Protein AF-A0A8W8IB90-F1 (afdb_monomer)

Secondary structure (DSSP, 8-state):
-HHHHHHHHHHHHHHHT-HHHHHHHHHHHHHSTTHHHHHHHHHHHHHHHHHHHHTTT--SS-TT--HHHHHHHHH-SS--HHHHHHHHHHHHHTT--HHHHT-HHHHHHHHH--GGGSHHHHHHH--GGGS-HHHHHHHHHHHTTS-HHHHHHH-HHHHHHHHHHHHHHSPPP-PPP---------

Sequence (186 aa):
LEFLEVQQALIEAIQRRNEKILIPAISMANGSGYKKRLTLLIKKAEETLEDLRCLGGFQHPIPDLNKPIIAELMNYVSPPLIVRDIMTATFLLLGETEEELKSWEFIRLLMRTTGRNSLLQRFQRFILTEVPTEVQTKAENMFKKFTEDEVRKTSAGAASFFVWIQKVMTKPDPSPVPTDGQKRKK

Foldseek 3Di:
DVVVVLVVLLVVCLLQLDLVSLVVSLVSCCPDPCVVVCVVSSVSSVVSNVQCVLLVVPQQDLPDPDPVLLVQLLPDPPADLLLLLLLLLLVLQLPDDPVQSVDSVSSNVQCVDDDCSHPSNSRNNRDNVPRDPVSLVSSCVSNVVDDLVRSCVRGVSSSSSSVSNCSNSPGRDPDPDPPDDDDDDD

Solvent-accessible surface area (backbone atoms only — not comparable to full-atom values): 10896 Å² total; per-residue (Å²): 112,67,70,60,51,48,50,48,46,38,53,50,18,50,68,63,66,36,66,88,45,34,55,58,29,46,51,52,37,67,71,37,99,53,30,83,82,40,45,70,60,47,50,54,39,49,52,53,47,49,53,42,55,62,50,70,68,60,68,49,53,58,90,70,81,37,72,66,38,54,51,57,63,62,65,47,90,74,64,57,68,71,49,48,33,40,52,41,27,51,42,43,68,75,68,51,54,72,78,59,56,71,36,66,70,49,53,48,50,50,70,66,36,65,70,86,68,9,54,67,49,47,43,56,64,61,55,71,90,80,46,55,68,67,57,53,53,54,30,46,68,51,42,72,85,58,51,69,65,61,38,38,76,75,31,63,43,48,25,47,52,45,55,46,53,50,60,69,68,51,72,62,74,81,71,80,75,82,86,74,86,87,75,89,79,131

Structure (mmCIF, N/CA/C/O backbone):
data_AF-A0A8W8IB90-F1
#
_entry.id   AF-A0A8W8IB90-F1
#
loop_
_atom_site.group_PDB
_atom_site.id
_atom_site.type_symbol
_atom_site.label_atom_id
_atom_site.label_alt_id
_atom_site.label_comp_id
_atom_site.label_asym_id
_atom_site.label_entity_id
_atom_site.label_seq_id
_atom_site.pdbx_PDB_ins_code
_atom_site.Cartn_x
_atom_site.Cartn_y
_atom_site.Cartn_z
_atom_site.occupancy
_atom_site.B_iso_or_equiv
_atom_site.auth_seq_id
_atom_site.auth_comp_id
_atom_site.auth_asym_id
_atom_site.auth_atom_id
_atom_site.pdbx_PDB_model_num
ATOM 1 N N . LEU A 1 1 ? -14.362 -1.089 35.188 1.00 66.50 1 LEU A N 1
ATOM 2 C CA . LEU A 1 1 ? -13.595 -1.845 34.175 1.00 66.50 1 LEU A CA 1
ATOM 3 C C . LEU A 1 1 ? -14.253 -1.766 32.800 1.00 66.50 1 LEU A C 1
ATOM 5 O O . LEU A 1 1 ? -13.550 -1.433 31.858 1.00 66.50 1 LEU A O 1
ATOM 9 N N . GLU A 1 2 ? -15.576 -1.931 32.704 1.00 81.75 2 GLU A N 1
ATOM 10 C CA . GLU A 1 2 ? -16.324 -1.980 31.429 1.00 81.75 2 GLU A CA 1
ATOM 11 C C . GLU A 1 2 ? -16.028 -0.848 30.427 1.00 81.75 2 GLU A C 1
ATOM 13 O O . GLU A 1 2 ? -15.890 -1.102 29.236 1.00 81.75 2 GLU A O 1
ATOM 18 N N . PHE A 1 3 ? -15.863 0.406 30.873 1.00 86.06 3 PHE A N 1
ATOM 19 C CA . PHE A 1 3 ? -15.506 1.510 29.965 1.00 86.06 3 PHE A CA 1
ATOM 20 C C . PHE A 1 3 ? -14.203 1.253 29.187 1.00 86.06 3 PHE A C 1
ATOM 22 O O . PHE A 1 3 ? -14.145 1.496 27.982 1.00 86.06 3 PHE A O 1
ATOM 29 N N . LEU A 1 4 ? -13.162 0.774 29.878 1.00 86.88 4 LEU A N 1
ATOM 30 C CA . LEU A 1 4 ? -11.851 0.530 29.273 1.00 86.88 4 LEU A CA 1
ATOM 31 C C . LEU A 1 4 ? -11.896 -0.667 28.323 1.00 86.88 4 LEU A C 1
ATOM 33 O O . LEU A 1 4 ? -11.223 -0.647 27.301 1.00 86.88 4 LEU A O 1
ATOM 37 N N . GLU A 1 5 ? -12.720 -1.670 28.622 1.00 87.81 5 GLU A N 1
ATOM 38 C CA . GLU A 1 5 ? -12.912 -2.839 27.760 1.00 87.81 5 GLU A CA 1
ATOM 39 C C . GLU A 1 5 ? -13.572 -2.446 26.436 1.00 87.81 5 GLU A C 1
ATOM 41 O O . GLU A 1 5 ? -13.057 -2.774 25.369 1.00 87.81 5 GLU A O 1
ATOM 46 N N . VAL A 1 6 ? -14.654 -1.660 26.491 1.00 87.38 6 VAL A N 1
ATOM 47 C CA . VAL A 1 6 ? -15.345 -1.162 25.290 1.00 87.38 6 VAL A CA 1
ATOM 48 C C . VAL A 1 6 ? -14.433 -0.243 24.472 1.00 87.38 6 VAL A C 1
ATOM 50 O O . VAL A 1 6 ? -14.394 -0.330 23.244 1.00 87.38 6 VAL A O 1
ATOM 53 N N . GLN A 1 7 ? -13.659 0.618 25.138 1.00 89.88 7 GLN A N 1
ATOM 54 C CA . GLN A 1 7 ? -12.692 1.490 24.474 1.00 89.88 7 GLN A CA 1
ATOM 55 C C . GLN A 1 7 ? -11.576 0.687 23.787 1.00 89.88 7 GLN A C 1
ATOM 57 O O . GLN A 1 7 ? -11.252 0.958 22.630 1.00 89.88 7 GLN A O 1
ATOM 62 N N . GLN A 1 8 ? -11.003 -0.301 24.475 1.00 89.56 8 GLN A N 1
ATOM 63 C CA . GLN A 1 8 ? -9.930 -1.1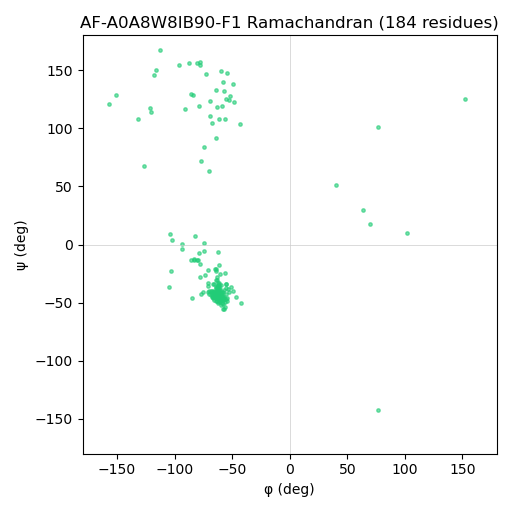36 23.941 1.00 89.56 8 GLN A CA 1
ATOM 64 C C . GLN A 1 8 ? -10.421 -1.994 22.771 1.00 89.56 8 GLN A C 1
ATOM 66 O O . GLN A 1 8 ? -9.734 -2.083 21.755 1.00 89.56 8 GLN A O 1
ATOM 71 N N . ALA A 1 9 ? -11.630 -2.555 22.866 1.00 88.19 9 ALA A N 1
ATOM 72 C CA . ALA A 1 9 ? -12.249 -3.313 21.783 1.00 88.19 9 ALA A CA 1
ATOM 73 C C . ALA A 1 9 ? -12.435 -2.460 20.518 1.00 88.19 9 ALA A C 1
ATOM 75 O O . ALA A 1 9 ? -12.132 -2.922 19.421 1.00 88.19 9 ALA A O 1
ATOM 76 N N . LEU A 1 10 ? -12.864 -1.200 20.663 1.00 88.75 10 LEU A N 1
ATOM 77 C CA . LEU A 1 10 ? -12.951 -0.235 19.561 1.00 88.75 10 LEU A CA 1
ATOM 78 C C . LEU A 1 10 ? -11.583 0.055 18.936 1.00 88.75 10 LEU A C 1
ATOM 80 O O . LEU A 1 10 ? -11.447 0.016 17.715 1.00 88.75 10 LEU A O 1
ATOM 84 N N . ILE A 1 11 ? -10.566 0.324 19.760 1.00 88.00 11 ILE A N 1
ATOM 85 C CA . ILE A 1 11 ? -9.204 0.605 19.283 1.00 88.00 11 ILE A CA 1
ATOM 86 C C . ILE A 1 11 ? -8.651 -0.599 18.518 1.00 88.00 11 ILE A C 1
ATOM 88 O O . ILE A 1 11 ? -8.138 -0.434 17.411 1.00 88.00 11 ILE A O 1
ATOM 92 N N . GLU A 1 12 ? -8.784 -1.807 19.064 1.00 85.19 12 GLU A N 1
ATOM 93 C CA . GLU A 1 12 ? -8.347 -3.023 18.381 1.00 85.19 12 GLU A CA 1
ATOM 94 C C . GLU A 1 12 ? -9.127 -3.274 17.093 1.00 85.19 12 GLU A C 1
ATOM 96 O O . GLU A 1 12 ? -8.529 -3.649 16.087 1.00 85.19 12 GLU A O 1
ATOM 101 N N . ALA A 1 13 ? -10.442 -3.051 17.091 1.00 85.00 13 ALA A N 1
ATOM 102 C CA . ALA A 1 13 ? -11.266 -3.229 15.903 1.00 85.00 13 ALA A CA 1
ATOM 103 C C . ALA A 1 13 ? -10.849 -2.276 14.771 1.00 85.00 13 ALA A C 1
ATOM 105 O O . ALA A 1 13 ? -10.680 -2.720 13.633 1.00 85.00 13 ALA A O 1
ATOM 106 N N . ILE A 1 14 ? -10.600 -1.000 15.096 1.00 83.75 14 ILE A N 1
ATOM 107 C CA . ILE A 1 14 ? -10.066 0.002 14.161 1.00 83.75 14 ILE A CA 1
ATOM 108 C C . ILE A 1 14 ? -8.689 -0.432 13.651 1.00 83.75 14 ILE A C 1
ATOM 110 O O . ILE A 1 14 ? -8.459 -0.449 12.447 1.00 83.75 14 ILE A O 1
ATOM 114 N N . GLN A 1 15 ? -7.776 -0.832 14.541 1.00 79.12 15 GLN A N 1
ATOM 115 C CA . GLN A 1 15 ? -6.418 -1.238 14.159 1.00 79.12 15 GLN A CA 1
ATOM 116 C C . GLN A 1 15 ? -6.392 -2.487 13.276 1.00 79.12 15 GLN A C 1
ATOM 118 O O . GLN A 1 15 ? -5.561 -2.587 12.375 1.00 79.12 15 GLN A O 1
ATOM 123 N N . ARG A 1 16 ? -7.286 -3.448 13.533 1.00 76.06 16 ARG A N 1
ATOM 124 C CA . ARG A 1 16 ? -7.381 -4.690 12.759 1.00 76.06 16 ARG A CA 1
ATOM 125 C C . ARG A 1 16 ? -8.082 -4.501 11.414 1.00 76.06 16 ARG A C 1
ATOM 127 O O . ARG A 1 16 ? -7.971 -5.404 10.590 1.00 76.06 16 ARG A O 1
ATOM 134 N N . ARG A 1 17 ? -8.815 -3.393 11.214 1.00 74.06 17 ARG A N 1
ATOM 135 C CA . ARG A 1 17 ? -9.626 -3.094 10.015 1.00 74.06 17 ARG A CA 1
ATOM 136 C C . ARG A 1 17 ? -10.375 -4.328 9.497 1.00 74.06 17 ARG A C 1
ATOM 138 O O . ARG A 1 17 ? -10.287 -4.699 8.332 1.00 74.06 17 ARG A O 1
ATOM 145 N N . ASN A 1 18 ? -11.093 -4.996 10.398 1.00 76.31 18 ASN A N 1
ATOM 146 C CA . ASN A 1 18 ? -11.849 -6.206 10.091 1.00 76.31 18 ASN A CA 1
ATOM 147 C C . ASN A 1 18 ? -13.324 -5.987 10.412 1.00 76.31 18 ASN A C 1
ATOM 149 O O . ASN A 1 18 ? -13.680 -5.813 11.577 1.00 76.31 18 ASN A O 1
ATOM 153 N N . GLU A 1 19 ? -14.177 -6.057 9.391 1.00 79.56 19 GLU A N 1
ATOM 154 C CA . GLU A 1 19 ? -15.622 -5.846 9.512 1.00 79.56 19 GLU A CA 1
ATOM 155 C C . GLU A 1 19 ? -16.271 -6.741 10.583 1.00 79.56 19 GLU A C 1
ATOM 157 O O . GLU A 1 19 ? -17.091 -6.265 11.370 1.00 79.56 19 GLU A O 1
ATOM 162 N N . LYS A 1 20 ? -15.833 -8.004 10.709 1.00 80.88 20 LYS A N 1
ATOM 163 C CA . LYS A 1 20 ? -16.363 -8.955 11.705 1.00 80.88 20 LYS A CA 1
ATOM 164 C C . LYS A 1 20 ? -16.092 -8.533 13.150 1.00 80.88 20 LYS A C 1
ATOM 166 O O . LYS A 1 20 ? -16.761 -9.024 14.050 1.00 80.88 20 LYS A O 1
ATOM 171 N N . ILE A 1 21 ? -15.103 -7.668 13.372 1.00 83.50 21 ILE A N 1
ATOM 172 C CA . ILE A 1 21 ? -14.717 -7.158 14.695 1.00 83.50 21 ILE A CA 1
ATOM 173 C C . ILE A 1 21 ? -15.213 -5.713 14.874 1.00 83.50 21 ILE A C 1
ATOM 175 O O . ILE A 1 21 ? -15.675 -5.354 15.955 1.00 83.50 21 ILE A O 1
ATOM 179 N N . LEU A 1 22 ? -15.190 -4.909 13.805 1.00 86.31 22 LEU A N 1
ATOM 180 C CA . LEU A 1 22 ? -15.686 -3.529 13.771 1.00 86.31 22 LEU A CA 1
ATOM 181 C C . LEU A 1 22 ? -17.180 -3.437 14.068 1.00 86.31 22 LEU A C 1
ATOM 183 O O . LEU A 1 22 ? -17.562 -2.665 14.944 1.00 86.31 22 LEU A O 1
ATOM 187 N N . ILE A 1 23 ? -18.018 -4.243 13.408 1.00 87.44 23 ILE A N 1
ATOM 188 C CA . ILE A 1 23 ? -19.474 -4.183 13.607 1.00 87.44 23 ILE A CA 1
ATOM 189 C C . ILE A 1 23 ? -19.852 -4.465 15.075 1.00 87.44 23 ILE A C 1
ATOM 191 O O . ILE A 1 23 ? -20.544 -3.632 15.672 1.00 87.44 23 ILE A O 1
ATOM 195 N N . PRO A 1 24 ? -19.388 -5.566 15.709 1.00 90.19 24 PRO A N 1
ATOM 196 C CA . PRO A 1 24 ? -19.698 -5.814 17.115 1.00 90.19 24 PRO A CA 1
ATOM 197 C C . PRO A 1 24 ? -19.150 -4.736 18.054 1.00 90.19 24 PRO A C 1
ATOM 199 O O . PRO A 1 24 ? -19.856 -4.334 18.977 1.00 90.19 24 PRO A O 1
ATOM 202 N N . ALA A 1 25 ? -17.931 -4.233 17.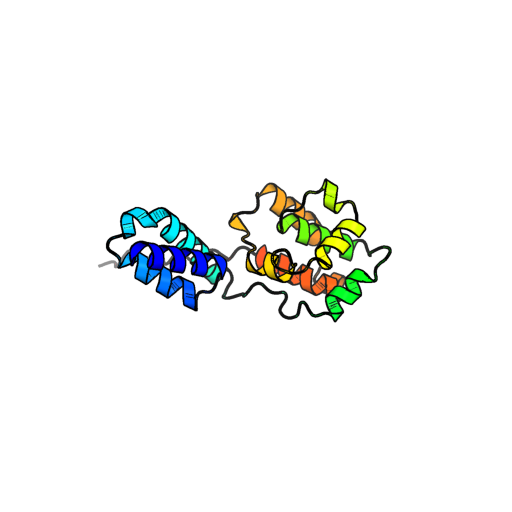821 1.00 91.56 25 ALA A N 1
ATOM 203 C CA . ALA A 1 25 ? -17.319 -3.211 18.673 1.00 91.56 25 ALA A CA 1
ATOM 204 C C . ALA A 1 25 ? -18.075 -1.872 18.616 1.00 91.56 25 ALA A C 1
ATOM 206 O O . ALA A 1 25 ? -18.334 -1.263 19.656 1.00 91.56 25 ALA A O 1
ATOM 207 N N . ILE A 1 26 ? -18.498 -1.443 17.421 1.00 92.06 26 ILE A N 1
ATOM 208 C CA . ILE A 1 26 ? -19.332 -0.246 17.230 1.00 92.06 26 ILE A CA 1
ATOM 209 C C . ILE A 1 26 ? -20.692 -0.433 17.910 1.00 92.06 26 ILE A C 1
ATOM 211 O O . ILE A 1 26 ? -21.145 0.458 18.630 1.00 92.06 26 ILE A O 1
ATOM 215 N N . SER A 1 27 ? -21.333 -1.595 17.734 1.00 91.62 27 SER A N 1
ATOM 216 C CA . SER A 1 27 ? -22.622 -1.902 18.370 1.00 91.62 27 SER A CA 1
ATOM 217 C C . SER A 1 27 ? -22.524 -1.882 19.897 1.00 91.62 27 SER A C 1
ATOM 219 O O . SER A 1 27 ? -23.376 -1.298 20.565 1.00 91.62 27 SER A O 1
ATOM 221 N N . MET A 1 28 ? -21.468 -2.478 20.456 1.00 89.94 28 MET A N 1
ATOM 222 C CA . MET A 1 28 ? -21.213 -2.501 21.896 1.00 89.94 28 MET A CA 1
ATOM 223 C C . MET A 1 28 ? -21.001 -1.087 22.448 1.00 89.94 28 MET A C 1
ATOM 225 O O . MET A 1 28 ? -21.593 -0.716 23.460 1.00 89.94 28 MET A O 1
ATOM 229 N N . ALA A 1 29 ? -20.218 -0.261 21.753 1.00 90.50 29 ALA A N 1
ATOM 230 C CA . ALA A 1 29 ? -19.973 1.115 22.163 1.00 90.50 29 ALA A CA 1
ATOM 231 C C . ALA A 1 29 ? -21.225 1.997 22.081 1.00 90.50 29 ALA A C 1
ATOM 233 O O . ALA A 1 29 ? -21.488 2.769 23.008 1.00 90.50 29 ALA A O 1
ATOM 234 N N . ASN A 1 30 ? -22.025 1.842 21.022 1.00 90.00 30 ASN A N 1
ATOM 235 C CA . ASN A 1 30 ? -23.295 2.546 20.852 1.00 90.00 30 ASN A CA 1
ATOM 236 C C . ASN A 1 30 ? -24.356 2.125 21.881 1.00 90.00 30 ASN A C 1
ATOM 238 O O . ASN A 1 30 ? -25.150 2.970 22.294 1.00 90.00 30 ASN A O 1
ATOM 242 N N . GLY A 1 31 ? -24.364 0.855 22.301 1.00 87.62 31 GLY A N 1
ATOM 243 C CA . GLY A 1 31 ? -25.258 0.335 23.341 1.00 87.62 31 GLY A CA 1
ATOM 244 C C . GLY A 1 31 ? -24.804 0.627 24.775 1.00 87.62 31 GLY A C 1
ATOM 245 O O . GLY A 1 31 ? -25.585 0.467 25.710 1.00 87.62 31 GLY A O 1
ATOM 246 N N . SER A 1 32 ? -23.559 1.066 24.970 1.00 88.25 32 SER A N 1
ATOM 247 C CA . SER A 1 32 ? -23.014 1.356 26.299 1.00 88.25 32 SER A CA 1
ATOM 248 C C . SER A 1 32 ? -23.494 2.701 26.860 1.00 88.25 32 SER A C 1
ATOM 250 O O . SER A 1 32 ? -23.711 3.672 26.128 1.00 88.25 32 SER A O 1
ATOM 252 N N . GLY A 1 33 ? -23.517 2.824 28.192 1.00 88.88 33 GLY A N 1
ATOM 253 C CA . GLY A 1 33 ? -23.718 4.110 28.879 1.00 88.88 33 GLY A CA 1
ATOM 254 C C . GLY A 1 33 ? -22.623 5.155 28.598 1.00 88.88 33 GLY A C 1
ATOM 255 O O . GLY A 1 33 ? -22.750 6.315 28.989 1.00 88.88 33 GLY A O 1
ATOM 256 N N . TYR A 1 34 ? -21.553 4.772 27.893 1.00 88.00 34 TYR A N 1
ATOM 257 C CA . TYR A 1 34 ? -20.388 5.605 27.603 1.00 88.00 34 TYR A CA 1
ATOM 258 C C . TYR A 1 34 ? -20.362 6.169 26.181 1.00 88.00 34 TYR A C 1
ATOM 260 O O . TYR A 1 34 ? -19.411 6.873 25.835 1.00 88.00 34 TYR A O 1
ATOM 268 N N . LYS A 1 35 ? -21.405 5.924 25.373 1.00 87.50 35 LYS A N 1
ATOM 269 C CA . LYS A 1 35 ? -21.521 6.390 23.981 1.00 87.50 35 LYS A CA 1
ATOM 270 C C . LYS A 1 35 ? -21.054 7.834 23.786 1.00 87.50 35 LYS A C 1
ATOM 272 O O . LYS A 1 35 ? -20.204 8.095 22.943 1.00 87.50 35 LYS A O 1
ATOM 277 N N . LYS A 1 36 ? -21.540 8.764 24.620 1.00 88.00 36 LYS A N 1
ATOM 278 C CA . LYS A 1 36 ? -21.189 10.196 24.533 1.00 88.00 36 LYS A CA 1
ATOM 279 C C . LYS A 1 36 ? -19.680 10.443 24.627 1.00 88.00 36 LYS A C 1
ATOM 281 O O . LYS A 1 36 ? -19.151 11.280 23.902 1.00 88.00 36 LYS A O 1
ATOM 286 N N . ARG A 1 37 ? -18.985 9.697 25.489 1.00 89.12 37 ARG A N 1
ATOM 287 C CA . ARG A 1 37 ? -17.535 9.811 25.698 1.00 89.12 37 ARG A CA 1
ATOM 288 C C . ARG A 1 37 ? -16.731 9.131 24.587 1.00 89.12 37 ARG A C 1
ATOM 290 O O . ARG A 1 37 ? -15.616 9.555 24.310 1.00 89.12 37 ARG A O 1
ATOM 297 N N . LEU A 1 38 ? -17.297 8.109 23.946 1.00 89.94 38 LEU A N 1
ATOM 298 C CA . LEU A 1 38 ? -16.667 7.355 22.859 1.00 89.94 38 LEU A CA 1
ATOM 299 C C . LEU A 1 38 ? -17.015 7.882 21.460 1.00 89.94 38 LEU A C 1
ATOM 301 O O . LEU A 1 38 ? -16.511 7.336 20.487 1.00 89.94 38 LEU A O 1
ATOM 305 N N . THR A 1 39 ? -17.816 8.945 21.339 1.00 91.69 39 THR A N 1
ATOM 306 C CA . THR A 1 39 ? -18.325 9.475 20.059 1.00 91.69 39 THR A CA 1
ATOM 307 C C . THR A 1 39 ? -17.251 9.617 18.976 1.00 91.69 39 THR A C 1
ATOM 309 O O . THR A 1 39 ? -17.465 9.184 17.851 1.00 91.69 39 THR A O 1
ATOM 312 N N . LEU A 1 40 ? -16.075 10.167 19.305 1.00 89.44 40 LEU A N 1
ATOM 313 C CA . LEU A 1 40 ? -14.973 10.325 18.342 1.00 89.44 40 LEU A CA 1
ATOM 314 C C . LEU A 1 40 ? -14.404 8.980 17.863 1.00 89.44 40 LEU A C 1
ATOM 316 O O . LEU A 1 40 ? -14.101 8.817 16.686 1.00 89.44 40 LEU A O 1
ATOM 320 N N . LEU A 1 41 ? -14.275 8.014 18.772 1.00 88.12 41 LEU A N 1
ATOM 321 C CA . LEU A 1 41 ? -13.792 6.664 18.477 1.00 88.12 41 LEU A CA 1
ATOM 322 C C . LEU A 1 41 ? -14.816 5.861 17.672 1.00 88.12 41 LEU A C 1
ATOM 324 O O . LEU A 1 41 ? -14.435 5.168 16.735 1.00 88.12 41 LEU A O 1
ATOM 328 N N . ILE A 1 42 ? -16.101 5.989 18.012 1.00 91.06 42 ILE A N 1
ATOM 329 C CA . ILE A 1 42 ? -17.212 5.392 17.264 1.00 91.06 42 ILE A CA 1
ATOM 330 C C . ILE A 1 42 ? -17.216 5.941 15.840 1.00 91.06 42 ILE A C 1
ATOM 332 O O . ILE A 1 42 ? -17.203 5.155 14.901 1.00 91.06 42 ILE A O 1
ATOM 336 N N . LYS A 1 43 ? -17.122 7.266 15.682 1.00 90.00 43 LYS A N 1
ATOM 337 C CA . LYS A 1 43 ? -17.058 7.903 14.365 1.00 90.00 43 LYS A CA 1
ATOM 338 C C . LYS A 1 43 ? -15.878 7.380 13.541 1.00 90.00 43 LYS A C 1
ATOM 340 O O . LYS A 1 43 ? -16.068 6.976 12.402 1.00 90.00 43 LYS A O 1
ATOM 345 N N . LYS A 1 44 ? -14.680 7.304 14.134 1.00 87.00 44 LYS A N 1
ATOM 346 C CA . LYS A 1 44 ? -13.497 6.754 13.452 1.00 87.00 44 LYS A CA 1
ATOM 347 C C . LYS A 1 44 ? -13.688 5.286 13.047 1.00 87.00 44 LYS A C 1
ATOM 349 O O . LYS A 1 44 ? -13.243 4.876 11.977 1.00 87.00 44 LYS A O 1
ATOM 354 N N . ALA A 1 45 ? -14.336 4.483 13.890 1.00 88.00 45 ALA A N 1
ATOM 355 C CA . ALA A 1 45 ? -14.655 3.093 13.576 1.00 88.00 45 ALA A CA 1
ATOM 356 C C . ALA A 1 45 ? -15.692 2.970 12.448 1.00 88.00 45 ALA A C 1
ATOM 358 O O . ALA A 1 45 ? -15.531 2.122 11.575 1.00 88.00 45 ALA A O 1
ATOM 359 N N . GLU A 1 46 ? -16.717 3.821 12.432 1.00 87.38 46 GLU A N 1
ATOM 360 C CA . GLU A 1 46 ? -17.724 3.884 11.365 1.00 87.38 46 GLU A CA 1
ATOM 361 C C . GLU A 1 46 ? -17.105 4.317 10.029 1.00 87.38 46 GLU A C 1
ATOM 363 O O . GLU A 1 46 ? -17.338 3.656 9.023 1.00 87.38 46 GLU A O 1
ATOM 368 N N . GLU A 1 47 ? -16.243 5.340 10.026 1.00 84.44 47 GLU A N 1
ATOM 369 C CA . GLU A 1 47 ? -15.458 5.753 8.850 1.00 84.44 47 GLU A CA 1
ATOM 370 C C . GLU A 1 47 ? -14.583 4.594 8.340 1.00 84.44 47 GLU A C 1
ATOM 372 O O . GLU A 1 47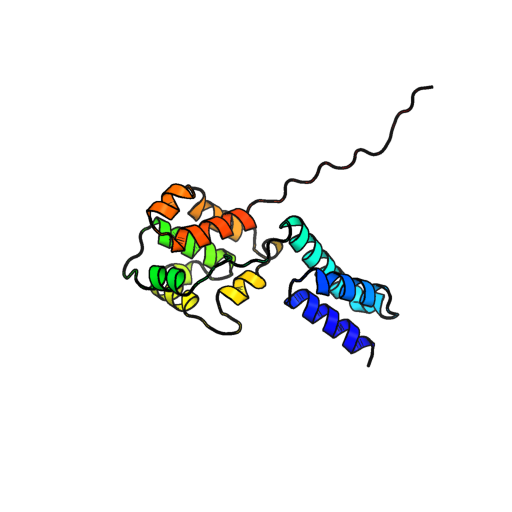 ? -14.594 4.271 7.157 1.00 84.44 47 GLU A O 1
ATOM 377 N N . THR A 1 48 ? -13.905 3.881 9.249 1.00 80.56 48 THR A N 1
ATOM 378 C CA . THR A 1 48 ? -13.091 2.703 8.898 1.00 80.56 48 THR A CA 1
ATOM 379 C C . THR A 1 48 ? -13.933 1.576 8.290 1.00 80.56 48 THR A C 1
ATOM 381 O O . THR A 1 48 ? -13.471 0.870 7.394 1.00 80.56 48 THR A O 1
ATOM 384 N N . LEU A 1 49 ? -15.150 1.363 8.798 1.00 82.12 49 LEU A N 1
ATOM 385 C CA . LEU A 1 49 ? -16.071 0.343 8.303 1.00 82.12 49 LEU A CA 1
ATOM 386 C C . LEU A 1 49 ? -16.616 0.704 6.918 1.00 82.12 49 LEU A C 1
ATOM 388 O O . LEU A 1 49 ? -16.691 -0.171 6.057 1.00 82.12 49 LEU A O 1
ATOM 392 N N . GLU A 1 50 ? -16.973 1.968 6.703 1.00 78.44 50 GLU A N 1
ATOM 393 C CA . GLU A 1 50 ? -17.425 2.452 5.400 1.00 78.44 50 GLU A CA 1
ATOM 394 C C . GLU A 1 50 ? -16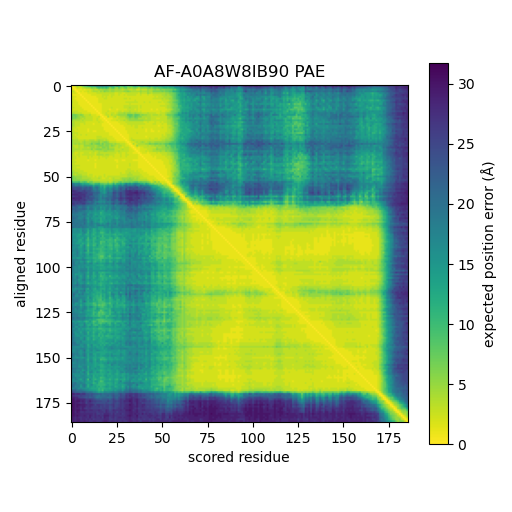.305 2.352 4.368 1.00 78.44 50 GLU A C 1
ATOM 396 O O . GLU A 1 50 ? -16.522 1.790 3.300 1.00 78.44 50 GLU A O 1
ATOM 401 N N . ASP A 1 51 ? -15.078 2.741 4.725 1.00 73.19 51 ASP A N 1
ATOM 402 C CA . ASP A 1 51 ? -13.907 2.551 3.869 1.00 73.19 51 ASP A CA 1
ATOM 403 C C . ASP A 1 51 ? -13.749 1.075 3.459 1.00 73.19 51 ASP A C 1
ATOM 405 O O . ASP A 1 51 ? -13.575 0.769 2.280 1.00 73.19 51 ASP A O 1
ATOM 409 N N . LEU A 1 52 ? -13.867 0.129 4.401 1.00 69.19 52 LEU A N 1
ATOM 410 C CA . LEU A 1 52 ? -13.781 -1.311 4.108 1.00 69.19 52 LEU A CA 1
ATOM 411 C C . LEU A 1 52 ? -14.886 -1.808 3.161 1.00 69.19 52 LEU A C 1
ATOM 413 O O . LEU A 1 52 ? -14.641 -2.700 2.342 1.00 69.19 52 LEU A O 1
ATOM 417 N N . ARG A 1 53 ? -16.094 -1.248 3.274 1.00 72.56 53 ARG A N 1
ATOM 418 C CA . ARG A 1 53 ? -17.254 -1.597 2.439 1.00 72.56 53 ARG A CA 1
ATOM 419 C C . ARG A 1 53 ? -17.169 -0.985 1.051 1.00 72.56 53 ARG A C 1
ATOM 421 O O . ARG A 1 53 ? -17.404 -1.689 0.073 1.00 72.56 53 ARG A O 1
ATOM 428 N N . CYS A 1 54 ? -16.762 0.278 0.963 1.00 62.31 54 CYS A N 1
ATOM 429 C CA . CYS A 1 54 ? -16.425 0.970 -0.277 1.00 62.31 54 CYS A CA 1
ATOM 430 C C . CYS A 1 54 ? -15.346 0.224 -1.069 1.00 62.31 54 CYS A C 1
ATOM 432 O O . CYS A 1 54 ? -15.391 0.174 -2.294 1.00 62.31 54 CYS A O 1
ATOM 434 N N . LEU A 1 55 ? -14.415 -0.421 -0.366 1.00 55.94 55 LEU A N 1
ATOM 435 C CA . LEU A 1 55 ? -13.386 -1.274 -0.954 1.00 55.94 55 LEU A CA 1
ATOM 436 C C . LEU A 1 55 ? -13.876 -2.703 -1.269 1.00 55.94 55 LEU A C 1
ATOM 438 O O . LEU A 1 55 ? -13.069 -3.553 -1.628 1.00 55.94 55 LEU A O 1
ATOM 442 N N . GLY A 1 56 ? -15.171 -3.014 -1.142 1.00 52.97 56 GLY A N 1
ATOM 443 C CA . GLY A 1 56 ? -15.747 -4.308 -1.531 1.00 52.97 56 GLY A CA 1
ATOM 444 C C . GLY A 1 56 ? -15.223 -5.507 -0.735 1.00 52.97 56 GLY A C 1
ATOM 445 O O . GLY A 1 56 ? -15.123 -6.608 -1.276 1.00 52.97 56 GLY A O 1
ATOM 446 N N . GLY A 1 57 ? -14.823 -5.314 0.527 1.00 49.47 57 GLY A N 1
ATOM 447 C CA . GLY A 1 57 ? -14.214 -6.385 1.320 1.00 49.47 57 GLY A CA 1
ATOM 448 C C . GLY A 1 57 ? -12.810 -6.772 0.844 1.00 49.47 57 GLY A C 1
ATOM 449 O O . GLY A 1 57 ? -12.318 -7.847 1.204 1.00 49.47 57 GLY A O 1
ATOM 450 N N . PHE A 1 58 ? -12.148 -5.911 0.060 1.00 46.00 58 PHE A N 1
ATOM 451 C CA . PHE A 1 58 ? -10.738 -6.055 -0.274 1.00 46.00 58 PHE A CA 1
ATOM 452 C C . PHE A 1 58 ? -9.930 -5.919 1.017 1.00 46.00 58 PHE A C 1
ATOM 454 O O . PHE A 1 58 ? -9.549 -4.829 1.442 1.00 46.00 58 PHE A O 1
ATOM 461 N N . GLN A 1 59 ? -9.672 -7.052 1.677 1.00 51.69 59 GLN A N 1
ATOM 462 C CA . GLN A 1 59 ? -8.566 -7.118 2.614 1.00 51.69 59 GLN A CA 1
ATOM 463 C C . GLN A 1 59 ? -7.354 -6.628 1.823 1.00 51.69 59 GLN A C 1
ATOM 465 O O . GLN A 1 59 ? -7.093 -7.118 0.728 1.00 51.69 59 GLN A O 1
ATOM 470 N N . HIS A 1 60 ? -6.670 -5.608 2.329 1.00 55.78 60 HIS A N 1
ATOM 471 C CA . HIS A 1 60 ? -5.467 -5.065 1.715 1.00 55.78 60 HIS A CA 1
ATOM 472 C C . HIS A 1 60 ? -4.261 -5.977 1.984 1.00 55.78 60 HIS A C 1
ATOM 474 O O . HIS A 1 60 ? -3.358 -5.615 2.743 1.00 55.78 60 HIS A O 1
ATOM 480 N N . PRO A 1 61 ? -4.182 -7.151 1.352 1.00 54.81 61 PRO A N 1
ATOM 481 C CA . PRO A 1 61 ? -2.887 -7.523 0.843 1.00 54.81 61 PRO A CA 1
ATOM 482 C C . PRO A 1 61 ? -2.955 -7.651 -0.669 1.00 54.81 61 PRO A C 1
ATOM 484 O O . PRO A 1 61 ? -3.940 -8.111 -1.239 1.00 54.81 61 PRO A O 1
ATOM 487 N N . ILE A 1 62 ? -1.849 -7.283 -1.314 1.00 61.09 62 ILE A N 1
ATOM 488 C CA . ILE A 1 62 ? -1.367 -8.049 -2.461 1.00 61.09 62 ILE A CA 1
ATOM 489 C C . ILE A 1 62 ? -1.521 -9.515 -2.027 1.00 61.09 62 ILE A C 1
ATOM 491 O O . ILE A 1 62 ? -0.782 -9.910 -1.120 1.00 61.09 62 ILE A O 1
ATOM 495 N N . PRO A 1 63 ? -2.536 -10.258 -2.520 1.00 51.06 63 PRO A N 1
ATOM 496 C CA . PRO A 1 63 ? -3.015 -11.476 -1.855 1.00 51.06 63 PRO A CA 1
ATOM 497 C C . PRO A 1 63 ? -1.897 -12.495 -1.645 1.00 51.06 63 PRO A C 1
ATOM 499 O O . PRO A 1 63 ? -1.903 -13.240 -0.672 1.00 51.06 63 PRO A O 1
ATOM 502 N N . ASP A 1 64 ? -0.872 -12.393 -2.484 1.00 54.56 64 ASP A N 1
ATOM 503 C CA . ASP A 1 64 ? 0.365 -13.128 -2.399 1.00 54.56 64 ASP A CA 1
ATOM 504 C C . ASP A 1 64 ? 1.553 -12.167 -2.415 1.00 54.56 64 ASP A C 1
ATOM 506 O O . ASP A 1 64 ? 2.332 -12.169 -3.362 1.00 54.56 64 ASP A O 1
ATOM 510 N N . LEU A 1 65 ? 1.754 -11.342 -1.379 1.00 65.31 65 LEU A N 1
ATOM 511 C CA . LEU A 1 65 ? 3.066 -10.718 -1.153 1.00 65.31 65 LEU A CA 1
ATOM 512 C C . LEU A 1 65 ? 4.049 -11.810 -0.702 1.00 65.31 65 LEU A C 1
ATOM 514 O O . LEU A 1 65 ? 4.494 -11.880 0.445 1.00 65.31 65 LEU A O 1
ATOM 518 N N . ASN A 1 66 ? 4.282 -12.758 -1.598 1.00 67.12 66 ASN A N 1
ATOM 519 C CA . ASN A 1 66 ? 5.017 -13.966 -1.343 1.00 67.12 66 ASN A CA 1
ATOM 520 C C . ASN A 1 66 ? 6.518 -13.658 -1.418 1.00 67.12 66 ASN A C 1
ATOM 522 O O . ASN A 1 66 ? 6.969 -12.690 -2.038 1.00 67.12 66 ASN A O 1
ATOM 526 N N . LYS A 1 67 ? 7.315 -14.489 -0.740 1.00 71.50 67 LYS A N 1
ATOM 527 C CA . LYS A 1 67 ? 8.779 -14.358 -0.745 1.00 71.50 67 LYS A CA 1
ATOM 528 C C . LYS A 1 67 ? 9.363 -14.251 -2.172 1.00 71.50 67 LYS A C 1
ATOM 530 O O . LYS A 1 67 ? 10.297 -13.470 -2.322 1.00 71.50 67 LYS A O 1
ATOM 535 N N . PRO A 1 68 ? 8.830 -14.947 -3.203 1.00 81.12 68 PRO A N 1
ATOM 536 C CA . PRO A 1 68 ? 9.268 -14.786 -4.592 1.00 81.12 68 PRO A CA 1
ATOM 537 C C . PRO A 1 68 ? 9.119 -13.374 -5.170 1.00 81.12 68 PRO A C 1
ATOM 539 O O . PRO A 1 68 ? 10.084 -12.871 -5.734 1.00 81.12 68 PRO A O 1
ATOM 542 N N . ILE A 1 69 ? 7.966 -12.714 -5.002 1.00 82.75 69 ILE A N 1
ATOM 543 C CA . ILE A 1 69 ? 7.727 -11.358 -5.532 1.00 82.75 69 ILE A CA 1
ATOM 544 C C . ILE A 1 69 ? 8.712 -10.356 -4.932 1.00 82.75 69 ILE A C 1
ATOM 546 O O . ILE A 1 69 ? 9.325 -9.564 -5.648 1.00 82.75 69 ILE A O 1
ATOM 550 N N . ILE A 1 70 ? 8.910 -10.421 -3.613 1.00 85.12 70 ILE A N 1
ATOM 551 C CA . ILE A 1 70 ? 9.887 -9.559 -2.948 1.00 85.12 70 ILE A CA 1
ATOM 552 C C . ILE A 1 70 ? 11.303 -9.924 -3.396 1.00 85.12 70 ILE A C 1
ATOM 554 O O . ILE A 1 70 ? 12.073 -9.030 -3.724 1.00 85.12 70 ILE A O 1
ATOM 558 N N . ALA A 1 71 ? 11.654 -11.208 -3.483 1.00 86.31 71 ALA A N 1
ATOM 559 C CA . ALA A 1 71 ? 12.977 -11.629 -3.943 1.00 86.31 71 ALA A CA 1
ATOM 560 C C . ALA A 1 71 ? 13.297 -11.138 -5.368 1.00 86.31 71 ALA A C 1
ATOM 562 O O . ALA A 1 71 ? 14.413 -10.677 -5.599 1.00 86.31 71 ALA A O 1
ATOM 563 N N . GLU A 1 72 ? 12.330 -11.177 -6.292 1.00 91.38 72 GLU A N 1
ATOM 564 C CA . GLU A 1 72 ? 12.469 -10.627 -7.647 1.00 91.38 72 GLU A CA 1
ATOM 565 C C . GLU A 1 72 ? 12.831 -9.138 -7.593 1.00 91.38 72 GLU A C 1
ATOM 567 O O . GLU A 1 72 ? 13.874 -8.729 -8.104 1.00 91.38 72 GLU A O 1
ATOM 572 N N . LEU A 1 73 ? 12.013 -8.338 -6.901 1.00 92.00 73 LEU A N 1
ATOM 573 C CA . LEU A 1 73 ? 12.219 -6.894 -6.789 1.00 92.00 73 LEU A CA 1
ATOM 574 C C . LEU A 1 73 ? 13.549 -6.550 -6.101 1.00 92.00 73 LEU A C 1
ATOM 576 O O . LEU A 1 73 ? 14.221 -5.586 -6.465 1.00 92.00 73 LEU A O 1
ATOM 580 N N . MET A 1 74 ? 13.966 -7.364 -5.131 1.00 89.62 74 MET A N 1
ATOM 581 C CA . MET A 1 74 ? 15.220 -7.185 -4.403 1.00 89.62 74 MET A CA 1
ATOM 582 C C . MET A 1 74 ? 16.470 -7.477 -5.242 1.00 89.62 74 MET A C 1
ATOM 584 O O . MET A 1 74 ? 17.544 -6.981 -4.881 1.00 89.62 74 MET A O 1
ATOM 588 N N . ASN A 1 75 ? 16.353 -8.256 -6.320 1.00 92.31 75 ASN A N 1
ATOM 589 C CA . ASN A 1 75 ? 17.472 -8.638 -7.184 1.00 92.31 75 ASN A CA 1
ATOM 590 C C . ASN A 1 75 ? 17.818 -7.580 -8.241 1.00 92.31 75 ASN A C 1
ATOM 592 O O . ASN A 1 75 ? 18.902 -7.639 -8.822 1.00 92.31 75 ASN A O 1
ATOM 596 N N . TYR A 1 76 ? 16.960 -6.582 -8.463 1.00 92.50 76 TYR A N 1
ATOM 597 C CA . TYR A 1 76 ? 17.301 -5.462 -9.337 1.00 92.50 76 TYR A CA 1
ATOM 598 C C . TYR A 1 76 ? 18.385 -4.588 -8.694 1.00 92.50 76 TYR A C 1
ATOM 600 O O . TYR A 1 76 ? 18.128 -3.869 -7.728 1.00 92.50 76 TYR A O 1
ATOM 608 N N . VAL A 1 77 ? 19.595 -4.622 -9.262 1.00 89.94 77 VAL A N 1
ATOM 609 C CA . VAL A 1 77 ? 20.665 -3.649 -8.961 1.00 89.94 77 VAL A CA 1
ATOM 610 C C . VAL A 1 77 ? 20.308 -2.279 -9.544 1.00 89.94 77 VAL A C 1
ATOM 612 O O . VAL A 1 77 ? 20.485 -1.255 -8.895 1.00 89.94 77 VAL A O 1
ATOM 615 N N . SER A 1 78 ? 19.747 -2.278 -10.755 1.00 92.75 78 SER A N 1
ATOM 616 C CA . SER A 1 78 ? 19.176 -1.107 -11.418 1.00 92.75 78 SER A CA 1
ATOM 617 C C . SER A 1 78 ? 17.795 -1.497 -11.954 1.00 92.75 78 SER A C 1
ATOM 619 O O . SER A 1 78 ? 17.723 -2.323 -12.869 1.00 92.75 78 SER A O 1
ATOM 621 N N . PRO A 1 79 ? 16.693 -1.012 -11.355 1.00 94.69 79 PRO A N 1
ATOM 622 C CA . PRO A 1 79 ? 15.350 -1.410 -11.758 1.00 94.69 79 PRO A CA 1
ATOM 623 C C . PRO A 1 79 ? 14.973 -0.778 -13.106 1.00 94.69 79 PRO A C 1
ATOM 625 O O . PRO A 1 79 ? 15.338 0.373 -13.371 1.00 94.69 79 PRO A O 1
ATOM 628 N N . PRO A 1 80 ? 14.174 -1.468 -13.940 1.00 96.12 80 PRO A N 1
ATOM 629 C CA . PRO A 1 80 ? 13.498 -0.829 -15.063 1.00 96.12 80 PRO A CA 1
ATOM 630 C C . PRO A 1 80 ? 12.675 0.379 -14.595 1.00 96.12 80 PRO A C 1
ATOM 632 O O . PRO A 1 80 ? 12.114 0.360 -13.497 1.00 96.12 80 PRO A O 1
ATOM 635 N N . LEU A 1 81 ? 12.550 1.410 -15.438 1.00 95.19 81 LEU A N 1
ATOM 636 C CA . LEU A 1 81 ? 11.835 2.644 -15.081 1.00 95.19 81 LEU A CA 1
ATOM 637 C C . LEU A 1 81 ? 10.392 2.372 -14.625 1.00 95.19 81 LEU A C 1
ATOM 639 O O . LEU A 1 81 ? 9.971 2.910 -13.608 1.00 95.19 81 LEU A O 1
ATOM 643 N N . ILE A 1 82 ? 9.682 1.473 -15.317 1.00 96.56 82 ILE A N 1
ATOM 644 C CA . ILE A 1 82 ? 8.338 1.009 -14.935 1.00 96.56 82 ILE A CA 1
ATOM 645 C C . ILE A 1 82 ? 8.314 0.481 -13.496 1.00 96.56 82 ILE A C 1
ATOM 647 O O . ILE A 1 82 ? 7.459 0.869 -12.706 1.00 96.56 82 ILE A O 1
ATOM 651 N N . VAL A 1 83 ? 9.270 -0.382 -13.140 1.00 96.56 83 VAL A N 1
ATOM 652 C CA . VAL A 1 83 ? 9.351 -0.978 -11.800 1.00 96.56 83 VAL A CA 1
ATOM 653 C C . VAL A 1 83 ? 9.625 0.107 -10.765 1.00 96.56 83 VAL A C 1
ATOM 655 O O . VAL A 1 83 ? 8.954 0.157 -9.738 1.00 96.56 83 VAL A O 1
ATOM 658 N N . ARG A 1 84 ? 10.574 1.005 -11.050 1.00 96.56 84 ARG A N 1
ATOM 659 C CA . ARG A 1 84 ? 10.903 2.121 -10.161 1.00 96.56 84 ARG A CA 1
ATOM 660 C C . ARG A 1 84 ? 9.685 3.002 -9.900 1.00 96.56 84 ARG A C 1
ATOM 662 O O . ARG A 1 84 ? 9.363 3.223 -8.742 1.00 96.56 84 ARG A O 1
ATOM 669 N N . ASP A 1 85 ? 8.995 3.443 -10.947 1.00 96.88 85 ASP A N 1
ATOM 670 C CA . ASP A 1 85 ? 7.848 4.346 -10.837 1.00 96.88 85 ASP A CA 1
ATOM 671 C C . ASP A 1 85 ? 6.703 3.724 -10.025 1.00 96.88 85 ASP A C 1
ATOM 673 O O . ASP A 1 85 ? 6.110 4.392 -9.181 1.00 96.88 85 ASP A O 1
ATOM 677 N N . ILE A 1 86 ? 6.427 2.430 -10.214 1.00 96.25 86 ILE A N 1
ATOM 678 C CA . ILE A 1 86 ? 5.376 1.717 -9.469 1.00 96.25 86 ILE A CA 1
ATOM 679 C C . ILE A 1 86 ? 5.736 1.577 -7.994 1.00 96.25 86 ILE A C 1
ATOM 681 O O . ILE A 1 86 ? 4.900 1.814 -7.117 1.00 96.25 86 ILE A O 1
ATOM 685 N N . MET A 1 87 ? 6.978 1.198 -7.700 1.00 96.00 87 MET A N 1
ATOM 686 C CA . MET A 1 87 ? 7.423 1.052 -6.319 1.00 96.00 87 MET A CA 1
ATOM 687 C C . MET A 1 87 ? 7.503 2.413 -5.615 1.00 96.00 87 MET A C 1
ATOM 689 O O . MET A 1 87 ? 7.069 2.526 -4.471 1.00 96.00 87 MET A O 1
ATOM 693 N N . THR A 1 88 ? 7.973 3.461 -6.299 1.00 96.88 88 THR A N 1
ATOM 694 C CA . THR A 1 88 ? 7.961 4.839 -5.790 1.00 96.88 88 THR A CA 1
ATOM 695 C C . THR A 1 88 ? 6.532 5.301 -5.508 1.00 96.88 88 THR A C 1
ATOM 697 O O . THR A 1 88 ? 6.268 5.760 -4.401 1.00 96.88 88 THR A O 1
ATOM 700 N N . ALA A 1 89 ? 5.591 5.108 -6.436 1.00 96.56 89 ALA A N 1
ATOM 701 C CA . ALA A 1 89 ? 4.185 5.455 -6.223 1.00 96.56 89 ALA A CA 1
ATOM 702 C C . ALA A 1 89 ? 3.582 4.713 -5.020 1.00 96.56 89 ALA A C 1
ATOM 704 O O . ALA A 1 89 ? 2.893 5.314 -4.199 1.00 96.56 89 ALA A O 1
ATOM 705 N N . THR A 1 90 ? 3.894 3.420 -4.877 1.00 95.12 90 THR A N 1
ATOM 706 C CA . THR A 1 90 ? 3.459 2.610 -3.730 1.00 95.12 90 THR A CA 1
ATOM 707 C C . THR A 1 90 ? 3.937 3.221 -2.416 1.00 95.12 90 THR A C 1
ATOM 709 O O . THR A 1 90 ? 3.137 3.463 -1.517 1.00 95.12 90 THR A O 1
ATOM 712 N N . PHE A 1 91 ? 5.242 3.455 -2.274 1.00 96.19 91 PHE A N 1
ATOM 713 C CA . PHE A 1 91 ? 5.801 3.918 -1.005 1.00 96.19 91 PHE A CA 1
ATOM 714 C C . PHE A 1 91 ? 5.478 5.383 -0.705 1.00 96.19 91 PHE A C 1
ATOM 716 O O . PHE A 1 91 ? 5.336 5.736 0.464 1.00 96.19 91 PHE A O 1
ATOM 723 N N . LEU A 1 92 ? 5.253 6.196 -1.739 1.00 96.88 92 LEU A N 1
ATOM 724 C CA . LEU A 1 92 ? 4.736 7.553 -1.599 1.00 96.88 92 LEU A CA 1
ATOM 725 C C . LEU A 1 92 ? 3.329 7.542 -0.979 1.00 96.88 92 LEU A C 1
ATOM 727 O O . LEU A 1 92 ? 3.069 8.266 -0.021 1.00 96.88 92 LEU A O 1
ATOM 731 N N . LEU A 1 93 ? 2.438 6.658 -1.449 1.00 93.88 93 LEU A N 1
ATOM 732 C CA . LEU A 1 93 ? 1.118 6.467 -0.832 1.00 93.88 93 LEU A CA 1
ATOM 733 C C . LEU A 1 93 ? 1.229 5.953 0.608 1.00 93.88 93 LEU A C 1
ATOM 735 O O . LEU A 1 93 ? 0.469 6.371 1.475 1.00 93.88 93 LEU A O 1
ATOM 739 N N . LEU A 1 94 ? 2.195 5.077 0.892 1.00 93.00 94 LEU A N 1
ATOM 740 C CA . LEU A 1 94 ? 2.425 4.566 2.244 1.00 93.00 94 LEU A CA 1
ATOM 741 C C . LEU A 1 94 ? 3.088 5.582 3.198 1.00 93.00 94 LEU A C 1
ATOM 743 O O . LEU A 1 94 ? 3.343 5.213 4.350 1.00 93.00 94 LEU A O 1
ATOM 747 N N . GLY A 1 95 ? 3.365 6.811 2.749 1.00 94.12 95 GLY A N 1
ATOM 748 C CA . GLY A 1 95 ? 3.791 7.935 3.587 1.00 94.12 95 GLY A CA 1
ATOM 749 C C . GLY A 1 95 ? 5.285 8.271 3.571 1.00 94.12 95 GLY A C 1
ATOM 750 O O . GLY A 1 95 ? 5.711 9.061 4.407 1.00 94.12 95 GLY A O 1
ATOM 751 N N . GLU A 1 96 ? 6.079 7.690 2.668 1.00 96.75 96 GLU A N 1
ATOM 752 C CA . GLU A 1 96 ? 7.486 8.090 2.486 1.00 96.75 96 GLU A CA 1
ATOM 753 C C . GLU A 1 96 ? 7.599 9.396 1.684 1.00 96.75 96 GLU A C 1
ATOM 755 O O . GLU A 1 96 ? 6.708 9.736 0.901 1.00 96.75 96 GLU A O 1
ATOM 760 N N . THR A 1 97 ? 8.716 10.112 1.831 1.00 94.69 97 THR A N 1
ATOM 761 C CA . THR A 1 97 ? 8.952 11.379 1.117 1.00 94.69 97 THR A CA 1
ATOM 762 C C . THR A 1 97 ? 9.587 11.180 -0.262 1.00 94.69 97 THR A C 1
ATOM 764 O O . THR A 1 97 ? 10.273 10.193 -0.532 1.00 94.69 97 THR A O 1
ATOM 767 N N . GLU A 1 98 ? 9.406 12.149 -1.163 1.00 93.31 98 GLU A N 1
ATOM 768 C CA . GLU A 1 98 ? 10.006 12.103 -2.504 1.00 93.31 98 GLU A CA 1
ATOM 769 C C . GLU A 1 98 ? 11.539 12.089 -2.455 1.00 93.31 98 GLU A C 1
ATOM 771 O O . GLU A 1 98 ? 12.187 11.433 -3.272 1.00 93.31 98 GLU A O 1
ATOM 776 N N . GLU A 1 99 ? 12.131 12.801 -1.496 1.00 94.00 99 GLU A N 1
ATOM 777 C CA . GLU A 1 99 ? 13.572 12.846 -1.267 1.00 94.00 99 GLU A CA 1
ATOM 778 C C . GLU A 1 99 ? 14.138 11.460 -0.965 1.00 94.00 99 GLU A C 1
ATOM 780 O O . GLU A 1 99 ? 15.132 11.058 -1.574 1.00 94.00 99 GLU A O 1
ATOM 785 N N . GLU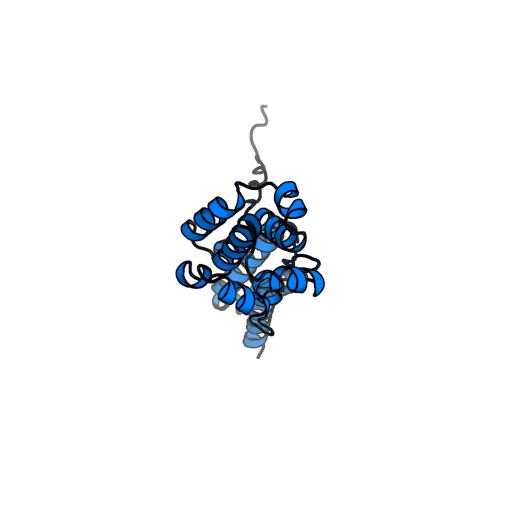 A 1 100 ? 13.489 10.715 -0.072 1.00 92.88 100 GLU A N 1
ATOM 786 C CA . GLU A 1 100 ? 13.902 9.366 0.313 1.00 92.88 100 GLU A CA 1
ATOM 787 C C . GLU A 1 100 ? 13.741 8.381 -0.854 1.00 92.88 100 GLU A C 1
ATOM 789 O O . GLU A 1 100 ? 14.633 7.576 -1.148 1.00 92.88 100 GLU A O 1
ATOM 794 N N . LEU A 1 101 ? 12.635 8.499 -1.595 1.00 96.00 101 LEU A N 1
ATOM 795 C CA . LEU A 1 101 ? 12.293 7.608 -2.705 1.00 96.00 101 LEU A CA 1
ATOM 796 C C . LEU A 1 101 ? 13.122 7.831 -3.980 1.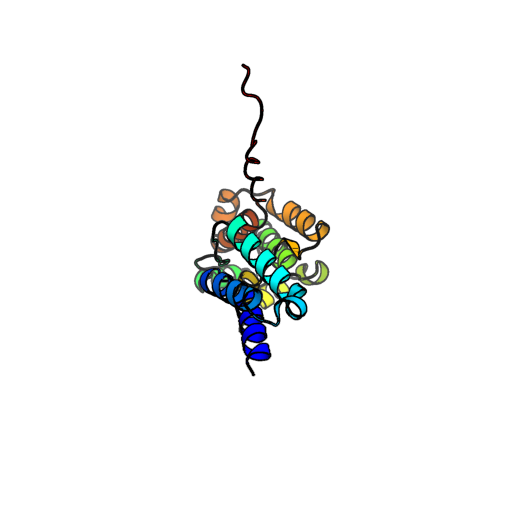00 96.00 101 LEU A C 1
ATOM 798 O O . LEU A 1 101 ? 13.040 7.030 -4.917 1.00 96.00 101 LEU A O 1
ATOM 802 N N . LYS A 1 102 ? 13.979 8.861 -4.029 1.00 93.69 102 LYS A N 1
ATOM 803 C CA . LYS A 1 102 ? 14.990 9.001 -5.093 1.00 93.69 102 LYS A CA 1
ATOM 804 C C . LYS A 1 102 ? 15.999 7.852 -5.066 1.00 93.69 102 LYS A C 1
ATOM 806 O O . LYS A 1 102 ? 16.528 7.502 -6.123 1.00 93.69 102 LYS A O 1
ATOM 811 N N . SER A 1 103 ? 16.248 7.250 -3.902 1.00 94.88 103 SER A N 1
ATOM 812 C CA . SER A 1 103 ? 17.188 6.140 -3.739 1.00 94.88 103 SER A CA 1
ATOM 813 C C . SER A 1 103 ? 16.500 4.785 -3.913 1.00 94.88 103 SER A C 1
ATOM 815 O O . SER A 1 103 ? 15.661 4.385 -3.107 1.00 94.88 103 SER A O 1
ATOM 817 N N . TRP A 1 104 ? 16.906 4.020 -4.932 1.00 95.38 104 TRP A N 1
ATOM 818 C CA . TRP A 1 104 ? 16.433 2.638 -5.082 1.00 95.38 104 TRP A CA 1
ATOM 819 C C . TRP A 1 104 ? 16.843 1.757 -3.896 1.00 95.38 104 TRP A C 1
ATOM 821 O O . TRP A 1 104 ? 16.065 0.920 -3.446 1.00 95.38 104 TRP A O 1
ATOM 831 N N . GLU A 1 105 ? 18.028 1.986 -3.327 1.00 94.38 105 GLU A N 1
ATOM 832 C CA . GLU A 1 105 ? 18.477 1.269 -2.130 1.00 94.38 105 GLU A CA 1
ATOM 833 C C . GLU A 1 105 ? 17.573 1.534 -0.921 1.00 94.38 105 GLU A C 1
ATOM 835 O O . GLU A 1 105 ? 17.324 0.625 -0.128 1.00 94.38 105 GLU A O 1
ATOM 840 N N . PHE A 1 106 ? 17.010 2.741 -0.810 1.00 95.44 106 PHE A N 1
ATOM 841 C CA . PHE A 1 106 ? 16.016 3.037 0.219 1.00 95.44 106 PHE A CA 1
ATOM 842 C C . PHE A 1 106 ? 14.724 2.244 -0.012 1.00 95.44 106 PHE A C 1
ATOM 844 O O . PHE A 1 106 ? 14.243 1.568 0.894 1.00 95.44 106 PHE A O 1
ATOM 851 N N . ILE A 1 107 ? 14.218 2.207 -1.247 1.00 95.50 107 ILE A N 1
ATOM 852 C CA . ILE A 1 107 ? 13.040 1.400 -1.611 1.00 95.50 107 ILE A CA 1
ATOM 853 C C . ILE A 1 107 ? 13.271 -0.093 -1.301 1.00 95.50 107 ILE A C 1
ATOM 855 O O . ILE A 1 107 ? 12.402 -0.765 -0.738 1.00 95.50 107 ILE A O 1
ATOM 859 N N . ARG A 1 108 ? 14.471 -0.617 -1.586 1.00 93.88 108 ARG A N 1
ATOM 860 C CA . ARG A 1 108 ? 14.884 -1.986 -1.224 1.00 93.88 108 ARG A CA 1
ATOM 861 C C . ARG A 1 108 ? 14.889 -2.216 0.289 1.00 93.88 108 ARG A C 1
ATOM 863 O O . ARG A 1 108 ? 14.468 -3.279 0.748 1.00 93.88 108 ARG A O 1
ATOM 870 N N . LEU A 1 109 ? 15.347 -1.244 1.078 1.00 93.38 109 LEU A N 1
ATOM 871 C CA . LEU A 1 109 ? 15.320 -1.321 2.540 1.00 93.38 109 LEU A CA 1
ATOM 872 C C . LEU A 1 109 ? 13.881 -1.396 3.073 1.00 93.38 109 LEU A C 1
ATOM 874 O O . LEU A 1 109 ? 13.584 -2.231 3.932 1.00 93.38 109 LEU A O 1
ATOM 878 N N . LEU A 1 110 ? 12.970 -0.593 2.520 1.00 93.44 110 LEU A N 1
ATOM 879 C CA . LEU A 1 110 ? 11.557 -0.623 2.897 1.00 93.44 110 LEU A CA 1
ATOM 880 C C . LEU A 1 110 ? 10.925 -1.995 2.620 1.00 93.44 110 LEU A C 1
ATOM 882 O O . LEU A 1 110 ? 10.227 -2.535 3.478 1.00 93.44 110 LEU A O 1
ATOM 886 N N . MET A 1 111 ? 11.236 -2.612 1.474 1.00 90.38 111 MET A N 1
ATOM 887 C CA . MET A 1 111 ? 10.772 -3.968 1.140 1.00 90.38 111 MET A CA 1
ATOM 888 C C . MET A 1 111 ? 11.312 -5.052 2.087 1.00 90.38 111 MET A C 1
ATOM 890 O O . MET A 1 111 ? 10.630 -6.047 2.329 1.00 90.38 111 MET A O 1
ATOM 894 N N . ARG A 1 112 ? 12.516 -4.871 2.648 1.00 88.81 112 ARG A N 1
ATOM 895 C CA . ARG A 1 112 ? 13.123 -5.799 3.624 1.00 88.81 112 ARG A CA 1
ATOM 896 C C . ARG A 1 112 ? 12.598 -5.629 5.047 1.00 88.81 112 ARG A C 1
ATOM 898 O O . ARG A 1 112 ? 12.873 -6.476 5.895 1.00 88.81 112 ARG A O 1
ATOM 905 N N . THR A 1 113 ? 11.890 -4.540 5.332 1.00 89.81 113 THR A N 1
ATOM 906 C CA . THR A 1 113 ? 11.466 -4.217 6.694 1.00 89.81 113 THR A CA 1
ATOM 907 C C . THR A 1 113 ? 10.507 -5.281 7.233 1.00 89.81 113 THR A C 1
ATOM 909 O O . THR A 1 113 ? 9.548 -5.685 6.574 1.00 89.81 113 THR A O 1
ATOM 912 N N . THR A 1 114 ? 10.752 -5.736 8.463 1.00 85.69 114 THR A N 1
ATOM 913 C CA . THR A 1 114 ? 9.953 -6.765 9.146 1.00 85.69 114 THR A CA 1
ATOM 914 C C . THR A 1 114 ? 9.191 -6.206 10.351 1.00 85.69 114 THR A C 1
ATOM 916 O O . THR A 1 114 ? 9.450 -5.102 10.826 1.00 85.69 114 THR A O 1
ATOM 919 N N . GLY A 1 115 ? 8.246 -6.980 10.891 1.00 81.38 115 GLY A N 1
ATOM 920 C CA . GLY A 1 115 ? 7.501 -6.611 12.098 1.00 81.38 115 GLY A CA 1
ATOM 921 C C . GLY A 1 115 ? 6.416 -5.562 11.841 1.00 81.38 115 GLY A C 1
ATOM 922 O O . GLY A 1 115 ? 5.735 -5.600 10.815 1.00 81.38 115 GLY A O 1
ATOM 923 N N . ARG A 1 116 ? 6.227 -4.625 12.783 1.00 78.12 116 ARG A N 1
ATOM 924 C CA . ARG A 1 116 ? 5.119 -3.645 12.747 1.00 78.12 116 ARG A CA 1
ATOM 925 C C . ARG A 1 116 ? 5.172 -2.673 11.568 1.00 78.12 116 ARG A C 1
ATOM 927 O O . ARG A 1 116 ? 4.114 -2.156 11.216 1.00 78.12 116 ARG A O 1
ATOM 934 N N . ASN A 1 117 ? 6.356 -2.468 10.994 1.00 83.81 117 ASN A N 1
ATOM 935 C CA . ASN A 1 117 ? 6.597 -1.609 9.833 1.00 83.81 117 ASN A CA 1
ATOM 936 C C . ASN A 1 117 ? 6.804 -2.420 8.548 1.00 83.81 117 ASN A C 1
ATOM 938 O O . ASN A 1 117 ? 7.198 -1.864 7.526 1.00 83.81 117 ASN A O 1
ATOM 942 N N . SER A 1 118 ? 6.560 -3.735 8.590 1.00 86.56 118 SER A N 1
ATOM 943 C CA . SER A 1 118 ? 6.620 -4.551 7.381 1.00 86.56 118 SER A CA 1
ATOM 944 C C . SER A 1 118 ? 5.623 -4.067 6.342 1.00 86.56 118 SER A C 1
ATOM 946 O O . SER A 1 118 ? 4.539 -3.582 6.671 1.00 86.56 118 SER A O 1
ATOM 948 N N . LEU A 1 119 ? 5.983 -4.249 5.077 1.00 86.94 119 LEU A N 1
ATOM 949 C CA . LEU A 1 119 ? 5.168 -3.843 3.940 1.00 86.94 119 LEU A CA 1
ATOM 950 C C . LEU A 1 119 ? 3.732 -4.395 4.019 1.00 86.94 119 LEU A C 1
ATOM 952 O O . LEU A 1 119 ? 2.772 -3.659 3.812 1.00 86.94 119 LEU A O 1
ATOM 956 N N . LEU A 1 120 ? 3.580 -5.655 4.442 1.00 81.94 120 LEU A N 1
ATOM 957 C CA . LEU A 1 120 ? 2.273 -6.269 4.679 1.00 81.94 120 LEU A CA 1
ATOM 958 C C . LEU A 1 120 ? 1.461 -5.527 5.754 1.00 81.94 120 LEU A C 1
ATOM 960 O O . LEU A 1 120 ? 0.283 -5.248 5.556 1.00 81.94 120 LEU A O 1
ATOM 964 N N . GLN A 1 121 ? 2.086 -5.185 6.885 1.00 81.31 121 GLN A N 1
ATOM 965 C CA . GLN A 1 121 ? 1.424 -4.439 7.961 1.00 81.31 121 GLN A CA 1
ATOM 966 C C . GLN A 1 121 ? 1.052 -3.016 7.535 1.00 81.31 121 GLN A C 1
ATOM 968 O O . GLN A 1 121 ? 0.014 -2.505 7.951 1.00 81.31 121 GLN A O 1
ATOM 973 N N . ARG A 1 122 ? 1.872 -2.383 6.690 1.00 87.38 122 ARG A N 1
ATOM 974 C CA . ARG A 1 122 ? 1.583 -1.060 6.128 1.00 87.38 122 ARG A CA 1
ATOM 975 C C . ARG A 1 122 ? 0.382 -1.108 5.188 1.00 87.38 122 ARG A C 1
ATOM 977 O O . ARG A 1 122 ? -0.516 -0.292 5.347 1.00 87.38 122 ARG A O 1
ATOM 984 N N . PHE A 1 123 ? 0.306 -2.102 4.299 1.00 84.31 123 PHE A N 1
ATOM 985 C CA . PHE A 1 123 ? -0.866 -2.289 3.437 1.00 84.31 123 PHE A CA 1
ATOM 986 C C . PHE A 1 123 ? -2.148 -2.532 4.230 1.00 84.31 123 PHE A C 1
ATOM 988 O O . PHE A 1 123 ? -3.162 -1.903 3.946 1.00 84.31 123 PHE A O 1
ATOM 995 N N . GLN A 1 124 ? -2.101 -3.362 5.273 1.00 77.62 124 GLN A N 1
ATOM 996 C CA . GLN A 1 124 ? -3.269 -3.623 6.120 1.00 77.62 124 GLN A CA 1
ATOM 997 C 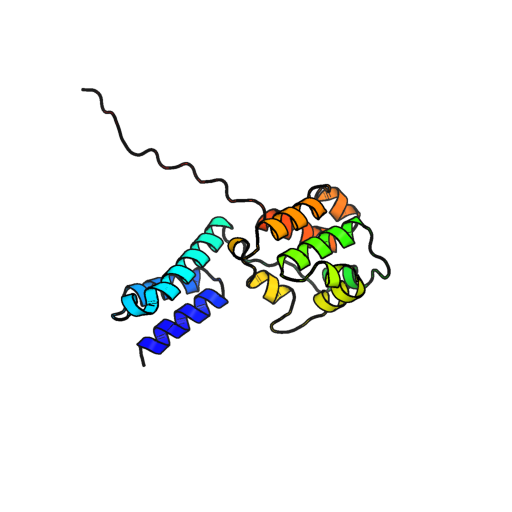C . GLN A 1 124 ? -3.812 -2.354 6.797 1.00 77.62 124 GLN A C 1
ATOM 999 O O . GLN A 1 124 ? -5.023 -2.208 6.961 1.00 77.62 124 GLN A O 1
ATOM 1004 N N . ARG A 1 125 ? -2.929 -1.423 7.172 1.00 78.19 125 ARG A N 1
ATOM 1005 C CA . ARG A 1 125 ? -3.288 -0.171 7.857 1.00 78.19 125 ARG A CA 1
ATOM 1006 C C . ARG A 1 125 ? -3.505 1.011 6.910 1.00 78.19 125 ARG A C 1
ATOM 1008 O O . ARG A 1 125 ? -3.865 2.077 7.388 1.00 78.19 125 ARG A O 1
ATOM 1015 N N . PHE A 1 126 ? -3.279 0.843 5.608 1.00 83.94 126 PHE A N 1
ATOM 1016 C CA . PHE A 1 126 ? -3.325 1.935 4.638 1.00 83.94 126 PHE A CA 1
ATOM 1017 C C . PHE A 1 126 ? -4.747 2.468 4.433 1.00 83.94 126 PHE A C 1
ATOM 1019 O O . PHE A 1 126 ? -5.635 1.722 4.024 1.00 83.94 126 PHE A O 1
ATOM 1026 N N . ILE A 1 127 ? -4.949 3.766 4.652 1.00 78.75 127 ILE A N 1
ATOM 1027 C CA . ILE A 1 127 ? -6.232 4.449 4.471 1.00 78.75 127 ILE A CA 1
ATOM 1028 C C . ILE A 1 127 ? -6.037 5.561 3.438 1.00 78.75 127 ILE A C 1
ATOM 1030 O O . ILE A 1 127 ? -5.324 6.525 3.704 1.00 78.75 127 ILE A O 1
ATOM 1034 N N . LEU A 1 128 ? -6.672 5.447 2.263 1.00 84.00 128 LEU A N 1
ATOM 1035 C CA . LEU A 1 128 ? -6.511 6.443 1.194 1.00 84.00 128 LEU A CA 1
ATOM 1036 C C . LEU A 1 128 ? -6.986 7.837 1.630 1.00 84.00 128 LEU A C 1
ATOM 1038 O O . LEU A 1 128 ? -6.361 8.831 1.276 1.00 84.00 128 LEU A O 1
ATOM 1042 N N . THR A 1 129 ? -8.071 7.919 2.403 1.00 81.06 129 THR A N 1
ATOM 1043 C CA . THR A 1 129 ? -8.657 9.190 2.865 1.00 81.06 129 THR A CA 1
ATOM 1044 C C . THR A 1 129 ? -7.733 9.970 3.807 1.00 81.06 129 THR A C 1
ATOM 1046 O O . THR A 1 129 ? -7.866 11.188 3.905 1.00 81.06 129 THR A O 1
ATOM 1049 N N . GLU A 1 130 ? -6.760 9.307 4.444 1.00 83.81 130 GLU A N 1
ATOM 1050 C CA . GLU A 1 130 ? -5.720 9.947 5.262 1.00 83.81 130 GLU A CA 1
ATOM 1051 C C . GLU A 1 130 ? -4.533 10.465 4.416 1.00 83.81 130 GLU A C 1
ATOM 1053 O O . GLU A 1 130 ? -3.713 11.239 4.913 1.00 83.81 130 GLU A O 1
ATOM 1058 N N . VAL A 1 131 ? -4.432 10.088 3.134 1.00 87.62 131 VAL A N 1
ATOM 1059 C CA . VAL A 1 131 ? -3.359 10.534 2.231 1.00 87.62 131 VAL A CA 1
ATOM 1060 C C . VAL A 1 131 ? -3.710 11.900 1.626 1.00 87.62 131 VAL A C 1
ATOM 1062 O O . VAL A 1 131 ? -4.774 12.028 1.016 1.00 87.62 131 VAL A O 1
ATOM 1065 N N . PRO A 1 132 ? -2.828 12.918 1.689 1.00 92.12 132 PRO A N 1
ATOM 1066 C CA . PRO A 1 132 ? -3.088 14.218 1.070 1.00 92.12 132 PRO A CA 1
ATOM 1067 C C . PRO A 1 132 ? -3.357 14.118 -0.440 1.00 92.12 132 PRO A C 1
ATOM 1069 O O . PRO A 1 132 ? -2.658 13.404 -1.158 1.00 92.12 132 PRO A O 1
ATOM 1072 N N . THR A 1 133 ? -4.316 14.894 -0.954 1.00 90.50 133 THR A N 1
ATOM 1073 C CA . THR A 1 133 ? -4.711 14.878 -2.379 1.00 90.50 133 THR A CA 1
ATOM 1074 C C . THR A 1 133 ? -3.541 15.131 -3.336 1.00 90.50 133 THR A C 1
ATOM 1076 O O . THR A 1 133 ? -3.487 14.551 -4.421 1.00 90.50 133 THR A O 1
ATOM 1079 N N . GLU A 1 134 ? -2.579 15.969 -2.940 1.00 94.38 134 GLU A N 1
ATOM 1080 C CA . GLU A 1 134 ? -1.363 16.223 -3.721 1.00 94.38 134 GLU A CA 1
ATOM 1081 C C . GLU A 1 134 ? -0.522 14.948 -3.885 1.00 94.38 134 GLU A C 1
ATOM 1083 O O . GLU A 1 134 ? -0.094 14.622 -4.991 1.00 94.38 134 GLU A O 1
ATOM 1088 N N . VAL A 1 135 ? -0.347 14.193 -2.797 1.00 95.06 135 VAL A N 1
ATOM 1089 C CA . VAL A 1 135 ? 0.393 12.925 -2.773 1.00 95.06 135 VAL A CA 1
ATOM 1090 C C . VAL A 1 135 ? -0.320 11.881 -3.632 1.00 95.06 135 VAL A C 1
ATOM 1092 O O . VAL A 1 135 ? 0.325 11.216 -4.441 1.00 95.06 135 VAL A O 1
ATOM 1095 N N . GLN A 1 136 ? -1.652 11.796 -3.537 1.00 93.44 136 GLN A N 1
ATOM 1096 C CA . GLN A 1 136 ? -2.452 10.919 -4.399 1.00 93.44 136 GLN A CA 1
ATOM 1097 C C . GLN A 1 136 ? -2.253 11.268 -5.882 1.00 93.44 136 GLN A C 1
ATOM 1099 O O . GLN A 1 136 ? -1.909 10.402 -6.678 1.00 93.44 136 GLN A O 1
ATOM 1104 N N . THR A 1 137 ? -2.379 12.546 -6.248 1.00 94.50 137 THR A N 1
ATOM 1105 C CA . THR A 1 137 ? -2.219 13.012 -7.638 1.00 94.50 137 THR A CA 1
ATOM 1106 C C . THR A 1 137 ? -0.818 12.708 -8.179 1.00 94.50 137 THR A C 1
ATOM 1108 O O . THR A 1 137 ? -0.656 12.280 -9.323 1.00 94.50 137 THR A O 1
ATOM 1111 N N . LYS A 1 138 ? 0.217 12.910 -7.355 1.00 95.31 138 LYS A N 1
ATOM 1112 C CA . LYS A 1 138 ? 1.606 12.595 -7.711 1.00 95.31 138 LYS A CA 1
ATOM 1113 C C . LYS A 1 138 ? 1.803 11.101 -7.943 1.00 95.31 138 LYS A C 1
ATOM 1115 O O . LYS A 1 138 ? 2.346 10.734 -8.983 1.00 95.31 138 LYS A O 1
ATOM 1120 N N . ALA A 1 139 ? 1.323 10.258 -7.028 1.00 95.31 139 ALA A N 1
ATOM 1121 C CA . ALA A 1 139 ? 1.372 8.809 -7.191 1.00 95.31 139 ALA A CA 1
ATOM 1122 C C . ALA A 1 139 ? 0.630 8.369 -8.464 1.00 95.31 139 ALA A C 1
ATOM 1124 O O . ALA A 1 139 ? 1.183 7.611 -9.257 1.00 95.31 139 ALA A O 1
ATOM 1125 N N . GLU A 1 140 ? -0.562 8.916 -8.727 1.00 94.75 140 GLU A N 1
ATOM 1126 C CA . GLU A 1 140 ? -1.343 8.646 -9.942 1.00 94.75 140 GLU A CA 1
ATOM 1127 C C . GLU A 1 140 ? -0.557 8.934 -11.218 1.00 94.75 140 GLU A C 1
ATOM 1129 O O . GLU A 1 140 ? -0.478 8.099 -12.118 1.00 94.75 140 GLU A O 1
ATOM 1134 N N . ASN A 1 141 ? 0.100 10.092 -11.281 1.00 95.50 141 ASN A N 1
ATOM 1135 C CA . ASN A 1 141 ? 0.902 10.487 -12.435 1.00 95.50 141 ASN A CA 1
ATOM 1136 C C . ASN A 1 141 ? 2.070 9.530 -12.729 1.00 95.50 141 ASN A C 1
ATOM 1138 O O . ASN A 1 141 ? 2.497 9.443 -13.882 1.00 95.50 141 ASN A O 1
ATOM 1142 N N . MET A 1 142 ? 2.573 8.805 -11.725 1.00 94.94 142 MET A N 1
ATOM 11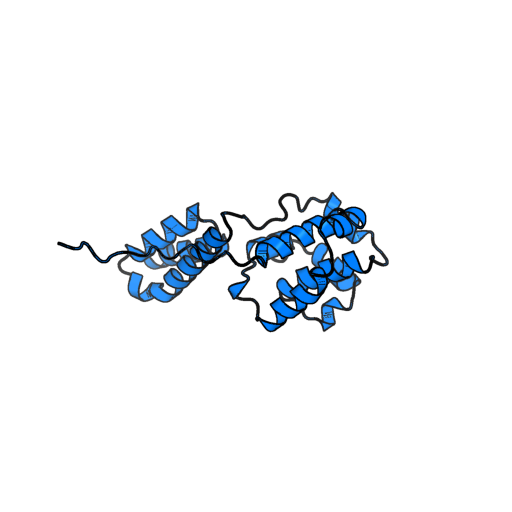43 C CA . MET A 1 142 ? 3.671 7.851 -11.896 1.00 94.94 142 MET A CA 1
ATOM 1144 C C . MET A 1 142 ? 3.220 6.554 -12.572 1.00 94.94 142 MET A C 1
ATOM 1146 O O . MET A 1 142 ? 3.940 6.058 -13.436 1.00 94.94 142 MET A O 1
ATOM 1150 N N . PHE A 1 143 ? 2.045 6.011 -12.229 1.00 92.88 143 PHE A N 1
ATOM 1151 C CA . PHE A 1 143 ? 1.607 4.710 -12.757 1.00 92.88 143 PHE A CA 1
ATOM 1152 C C . PHE A 1 143 ? 0.546 4.797 -13.861 1.00 92.88 143 PHE A C 1
ATOM 1154 O O . PHE A 1 143 ? 0.469 3.880 -14.672 1.00 92.88 143 PHE A O 1
ATOM 1161 N N . LYS A 1 144 ? -0.238 5.883 -13.965 1.00 93.94 144 LYS A N 1
ATOM 1162 C CA . LYS A 1 144 ? -1.347 5.991 -14.941 1.00 93.94 144 LYS A CA 1
ATOM 1163 C C . LYS A 1 144 ? -0.925 5.895 -16.411 1.00 93.94 144 LYS A C 1
ATOM 1165 O O . LYS A 1 144 ? -1.760 5.693 -17.284 1.00 93.94 144 LYS A O 1
ATOM 1170 N N . LYS A 1 145 ? 0.366 6.096 -16.685 1.00 93.94 145 LYS A N 1
ATOM 1171 C CA . LYS A 1 145 ? 0.981 5.984 -18.015 1.00 93.94 145 LYS A CA 1
ATOM 1172 C C . LYS A 1 145 ? 1.245 4.538 -18.448 1.00 93.94 145 LYS A C 1
ATOM 1174 O O . LYS A 1 145 ? 1.659 4.339 -19.583 1.00 93.94 145 LYS A O 1
ATOM 1179 N N . PHE A 1 146 ? 1.048 3.566 -17.559 1.00 94.69 146 PHE A N 1
ATOM 1180 C CA . PHE A 1 146 ? 1.285 2.152 -17.825 1.00 94.69 146 PHE A CA 1
ATOM 1181 C C . PHE A 1 146 ? -0.016 1.358 -17.754 1.00 94.69 146 PHE A C 1
ATOM 1183 O O . PHE A 1 146 ? -0.927 1.679 -16.990 1.00 94.69 146 PHE A O 1
ATOM 1190 N N . THR A 1 147 ? -0.078 0.281 -18.523 1.00 94.31 147 THR A N 1
ATOM 1191 C CA . THR A 1 147 ? -1.125 -0.741 -18.440 1.00 94.31 147 THR A CA 1
ATOM 1192 C C . THR A 1 147 ? -0.663 -1.921 -17.586 1.00 94.31 147 THR A C 1
ATOM 1194 O O . THR A 1 147 ? 0.531 -2.204 -17.498 1.00 94.31 147 THR A O 1
ATOM 1197 N N . GLU A 1 148 ? -1.596 -2.666 -16.982 1.00 92.06 148 GLU A N 1
ATOM 1198 C CA . GLU A 1 148 ? -1.253 -3.851 -16.175 1.00 92.06 148 GLU A CA 1
ATOM 1199 C C . GLU A 1 148 ? -0.407 -4.866 -16.967 1.00 92.06 148 GLU A C 1
ATOM 1201 O O . GLU A 1 148 ? 0.525 -5.458 -16.421 1.00 92.06 148 GLU A O 1
ATOM 1206 N N . ASP A 1 149 ? -0.702 -5.037 -18.259 1.00 93.81 149 ASP A N 1
ATOM 1207 C CA . ASP A 1 149 ? 0.002 -5.958 -19.154 1.00 93.81 149 ASP A CA 1
ATOM 1208 C C . ASP A 1 149 ? 1.459 -5.530 -19.408 1.00 93.81 149 ASP A C 1
ATOM 1210 O O . ASP A 1 149 ? 2.370 -6.351 -19.303 1.00 93.81 149 ASP A O 1
ATOM 1214 N N . GLU A 1 150 ? 1.713 -4.240 -19.655 1.00 95.81 150 GLU A N 1
ATOM 1215 C CA . GLU A 1 150 ? 3.076 -3.697 -19.804 1.00 95.81 150 GLU A CA 1
ATOM 1216 C C . GLU A 1 150 ? 3.907 -3.889 -18.535 1.00 95.81 150 GLU A C 1
ATOM 1218 O O . GLU A 1 150 ? 5.076 -4.289 -18.588 1.00 95.81 150 GLU A O 1
ATOM 1223 N N . VAL A 1 151 ? 3.289 -3.643 -17.378 1.00 95.62 151 VAL A N 1
ATOM 1224 C CA . VAL A 1 151 ? 3.943 -3.852 -16.089 1.00 95.62 151 VAL A CA 1
ATOM 1225 C C . VAL A 1 151 ? 4.256 -5.327 -15.893 1.00 95.62 151 VAL A C 1
ATOM 1227 O O . VAL A 1 151 ? 5.391 -5.663 -15.568 1.00 95.62 151 VAL A O 1
ATOM 1230 N N . ARG A 1 152 ? 3.290 -6.218 -16.133 1.00 93.19 152 ARG A N 1
ATOM 1231 C CA . ARG A 1 152 ? 3.447 -7.664 -15.936 1.00 93.19 152 ARG A CA 1
ATOM 1232 C C . ARG A 1 152 ? 4.487 -8.283 -16.857 1.00 93.19 152 ARG A C 1
ATOM 1234 O O . ARG A 1 152 ? 5.230 -9.153 -16.414 1.00 93.19 152 ARG A O 1
ATOM 1241 N N . LYS A 1 153 ? 4.574 -7.810 -18.102 1.00 94.06 153 LYS A N 1
ATOM 1242 C CA . LYS A 1 153 ? 5.635 -8.186 -19.049 1.00 94.06 153 LYS A CA 1
ATOM 1243 C C . LYS A 1 153 ? 7.022 -7.756 -18.572 1.00 94.06 153 LYS A C 1
ATOM 1245 O O . LYS A 1 153 ? 7.998 -8.423 -18.895 1.00 94.06 153 LYS A O 1
ATOM 1250 N N . THR A 1 154 ? 7.107 -6.661 -17.816 1.00 94.94 154 THR A N 1
ATOM 1251 C CA . THR A 1 154 ? 8.371 -6.142 -17.275 1.00 94.94 154 THR A CA 1
ATOM 1252 C C . THR A 1 154 ? 8.759 -6.822 -15.961 1.00 94.94 154 THR A C 1
ATOM 1254 O O . THR A 1 154 ? 9.915 -7.184 -15.770 1.00 94.94 154 THR A O 1
ATOM 1257 N N . SER A 1 155 ? 7.810 -6.965 -15.037 1.00 93.12 155 SER A N 1
ATOM 1258 C CA . SER A 1 155 ? 8.013 -7.552 -13.715 1.00 93.12 155 SER A CA 1
ATOM 1259 C C . SER A 1 155 ? 6.685 -8.064 -13.163 1.00 93.12 155 SER A C 1
ATOM 1261 O O . SER A 1 155 ? 5.732 -7.303 -12.960 1.00 93.12 155 SER A O 1
ATOM 1263 N N . ALA A 1 156 ? 6.639 -9.364 -12.868 1.00 89.00 156 ALA A N 1
ATOM 1264 C CA . ALA A 1 156 ? 5.491 -9.974 -12.208 1.00 89.00 156 ALA A CA 1
ATOM 1265 C C . ALA A 1 156 ? 5.302 -9.378 -10.807 1.00 89.00 156 ALA A C 1
ATOM 1267 O O . ALA A 1 156 ? 4.178 -9.040 -10.432 1.00 89.00 156 ALA A O 1
ATOM 1268 N N . GLY A 1 157 ? 6.408 -9.167 -10.081 1.00 89.56 157 GLY A N 1
ATOM 1269 C CA . GLY A 1 157 ? 6.396 -8.492 -8.791 1.00 89.56 157 GLY A CA 1
ATOM 1270 C C . GLY A 1 157 ? 5.782 -7.097 -8.858 1.00 89.56 157 GLY A C 1
ATOM 1271 O O . GLY A 1 157 ? 4.817 -6.832 -8.146 1.00 89.56 157 GLY A O 1
ATOM 1272 N N . ALA A 1 158 ? 6.264 -6.223 -9.747 1.00 92.88 158 ALA A N 1
ATOM 1273 C CA . ALA A 1 158 ? 5.733 -4.865 -9.880 1.00 92.88 158 ALA A CA 1
ATOM 1274 C C . ALA A 1 158 ? 4.250 -4.849 -10.288 1.00 92.88 158 ALA A C 1
ATOM 1276 O O . ALA A 1 158 ? 3.499 -3.990 -9.828 1.00 92.88 158 ALA A O 1
ATOM 1277 N N . ALA A 1 159 ? 3.792 -5.820 -11.086 1.00 91.88 159 ALA A N 1
ATOM 1278 C CA . ALA A 1 159 ? 2.384 -5.919 -11.469 1.00 91.88 159 ALA A CA 1
ATOM 1279 C C . ALA A 1 159 ? 1.463 -6.140 -10.265 1.00 91.88 159 ALA A C 1
ATOM 1281 O O . ALA A 1 159 ? 0.361 -5.595 -10.225 1.00 91.88 159 ALA A O 1
ATOM 1282 N N . SER A 1 160 ? 1.912 -6.883 -9.252 1.00 88.75 160 SER A N 1
ATOM 1283 C CA . SER A 1 160 ? 1.150 -7.053 -8.015 1.00 88.75 160 SER A CA 1
ATOM 1284 C C . SER A 1 160 ? 0.945 -5.729 -7.270 1.00 88.75 160 SER A C 1
ATOM 1286 O O . SER A 1 160 ? -0.156 -5.460 -6.787 1.00 88.75 160 SER A O 1
ATOM 1288 N N . PHE A 1 161 ? 1.977 -4.882 -7.220 1.00 91.62 161 PHE A N 1
ATOM 1289 C CA . PHE A 1 161 ? 1.888 -3.540 -6.639 1.00 91.62 161 PHE A CA 1
ATOM 1290 C C . PHE A 1 161 ? 1.009 -2.619 -7.478 1.00 91.62 161 PHE A C 1
ATOM 1292 O O . PHE A 1 161 ? 0.151 -1.937 -6.931 1.00 91.62 161 PHE A O 1
ATOM 1299 N N . PHE A 1 162 ? 1.155 -2.655 -8.800 1.00 92.25 162 PHE A N 1
ATOM 1300 C CA . PHE A 1 162 ? 0.338 -1.870 -9.720 1.00 92.25 162 PHE A CA 1
ATOM 1301 C C . PHE A 1 162 ? -1.163 -2.136 -9.540 1.00 92.25 162 PHE A C 1
ATOM 1303 O O . PHE A 1 162 ? -1.935 -1.199 -9.348 1.00 92.25 162 PHE A O 1
ATOM 1310 N N . VAL A 1 163 ? -1.566 -3.411 -9.505 1.00 88.19 163 VAL A N 1
ATOM 1311 C CA . VAL A 1 163 ? -2.965 -3.808 -9.272 1.00 88.19 163 VAL A CA 1
ATOM 1312 C C . VAL A 1 163 ? -3.459 -3.322 -7.910 1.00 88.19 163 VAL A C 1
ATOM 1314 O O . VAL A 1 163 ? -4.608 -2.898 -7.789 1.00 88.19 163 VAL A O 1
ATOM 1317 N N . TRP A 1 164 ? -2.612 -3.366 -6.876 1.00 87.81 164 TRP A N 1
ATOM 1318 C CA . TRP A 1 164 ? -2.963 -2.807 -5.572 1.00 87.81 164 TRP A CA 1
ATOM 1319 C C . TRP A 1 164 ? -3.209 -1.298 -5.661 1.00 87.81 164 TRP A C 1
ATOM 1321 O O . TRP A 1 164 ? -4.274 -0.859 -5.229 1.00 87.81 164 TRP A O 1
ATOM 1331 N N . ILE A 1 165 ? -2.295 -0.526 -6.269 1.00 90.00 165 ILE A N 1
ATOM 1332 C CA . ILE A 1 165 ? -2.446 0.931 -6.407 1.00 90.00 165 ILE A CA 1
ATOM 1333 C C . ILE A 1 165 ? -3.737 1.267 -7.165 1.00 90.00 165 ILE A C 1
ATOM 1335 O O . ILE A 1 165 ? -4.526 2.087 -6.702 1.00 90.00 165 ILE A O 1
ATOM 1339 N N . GLN A 1 166 ? -3.991 0.603 -8.296 1.00 88.25 166 GLN A N 1
ATOM 1340 C CA . GLN A 1 166 ? -5.211 0.825 -9.070 1.00 88.25 166 GLN A CA 1
ATOM 1341 C C . GLN A 1 166 ? -6.460 0.571 -8.233 1.00 88.25 166 GLN A C 1
ATOM 1343 O O . GLN A 1 166 ? -7.361 1.402 -8.221 1.00 88.25 166 GLN A O 1
ATOM 1348 N N . LYS A 1 167 ? -6.514 -0.542 -7.496 1.00 83.25 167 LYS A N 1
ATOM 1349 C CA . LYS A 1 167 ? -7.676 -0.877 -6.666 1.00 83.25 167 LYS A CA 1
ATOM 1350 C C . LYS A 1 167 ? -7.902 0.116 -5.542 1.00 83.25 167 LYS A C 1
ATOM 1352 O O . LYS A 1 167 ? -9.046 0.480 -5.307 1.00 83.25 167 LYS A O 1
ATOM 1357 N N . VAL A 1 168 ? -6.844 0.555 -4.858 1.00 81.94 168 VAL A N 1
ATOM 1358 C CA . VAL A 1 168 ? -7.015 1.521 -3.767 1.00 81.94 168 VAL A CA 1
ATOM 1359 C C . VAL A 1 168 ? -7.382 2.903 -4.290 1.00 81.94 168 VAL A C 1
ATOM 1361 O O . VAL A 1 168 ? -8.173 3.575 -3.650 1.00 81.94 168 VAL A O 1
ATOM 1364 N N . MET A 1 169 ? -6.852 3.317 -5.445 1.00 83.75 169 MET A N 1
ATOM 1365 C CA . MET A 1 169 ? -7.118 4.638 -6.023 1.00 83.75 169 MET A CA 1
ATOM 1366 C C . MET A 1 169 ? -8.381 4.698 -6.887 1.00 83.75 169 MET A C 1
ATOM 1368 O O . MET A 1 169 ? -8.851 5.793 -7.201 1.00 83.75 169 MET A O 1
ATOM 1372 N N . THR A 1 170 ? -8.956 3.550 -7.257 1.00 77.06 170 THR A N 1
ATOM 1373 C CA . THR A 1 170 ? -10.269 3.499 -7.903 1.00 77.06 170 THR A CA 1
ATOM 1374 C C . THR A 1 170 ? -11.299 3.952 -6.882 1.00 77.06 170 THR A C 1
ATOM 1376 O O . THR A 1 170 ? -11.635 3.227 -5.947 1.00 77.06 170 THR A O 1
ATOM 1379 N N . LYS A 1 171 ? -11.780 5.186 -7.043 1.00 56.62 171 LYS A N 1
ATOM 1380 C CA . LYS A 1 171 ? -12.874 5.713 -6.232 1.00 56.62 171 LYS A CA 1
ATOM 1381 C C . LYS A 1 171 ? -14.074 4.772 -6.388 1.00 56.62 171 LYS A C 1
ATOM 1383 O O . LYS A 1 171 ? -14.402 4.438 -7.529 1.00 56.62 171 LYS A O 1
ATOM 1388 N N . PRO A 1 172 ? -14.727 4.352 -5.292 1.00 47.66 172 PRO A N 1
ATOM 1389 C CA . PRO A 1 172 ? -16.021 3.703 -5.398 1.00 47.66 172 PRO A CA 1
ATOM 1390 C C . PRO A 1 172 ? -16.933 4.656 -6.165 1.00 47.66 172 PRO A C 1
ATOM 1392 O O . PRO A 1 172 ? -17.041 5.833 -5.809 1.00 47.66 172 PRO A O 1
ATOM 1395 N N . ASP A 1 173 ? -17.532 4.162 -7.242 1.00 37.66 173 ASP A N 1
ATOM 1396 C CA . ASP A 1 173 ? -18.584 4.880 -7.950 1.00 37.66 173 ASP A CA 1
ATOM 1397 C C . ASP A 1 173 ? -19.640 5.277 -6.899 1.00 37.66 173 ASP A C 1
ATOM 1399 O O . ASP A 1 173 ? -20.028 4.410 -6.100 1.00 37.66 173 ASP A O 1
ATOM 1403 N N . PRO A 1 174 ? -20.065 6.553 -6.791 1.00 38.47 174 PRO A N 1
ATOM 1404 C CA . PRO A 1 174 ? -21.154 6.903 -5.896 1.00 38.47 174 PRO A CA 1
ATOM 1405 C C . PRO A 1 174 ? -22.358 6.050 -6.291 1.00 38.47 174 PRO A C 1
ATOM 1407 O O . PRO A 1 174 ? -22.954 6.248 -7.350 1.00 38.47 174 PRO A O 1
ATOM 1410 N N . SER A 1 175 ? -22.688 5.067 -5.449 1.00 33.69 175 SER A N 1
ATOM 1411 C CA . SER A 1 175 ? -23.868 4.231 -5.646 1.00 33.69 175 SER A CA 1
ATOM 1412 C C . SER A 1 175 ? -25.074 5.139 -5.906 1.00 33.69 175 SER A C 1
ATOM 1414 O O . SER A 1 175 ? -25.194 6.185 -5.257 1.00 33.69 175 SER A O 1
ATOM 1416 N N . PRO A 1 176 ? -25.951 4.783 -6.861 1.00 37.47 176 PRO A N 1
ATOM 1417 C CA . PRO A 1 176 ? -27.038 5.648 -7.280 1.00 37.47 176 PRO A CA 1
ATOM 1418 C C . PRO A 1 176 ? -27.908 5.960 -6.067 1.00 37.47 176 PRO A C 1
ATOM 1420 O O . PRO A 1 176 ? -28.453 5.060 -5.426 1.00 37.47 176 PRO A O 1
ATOM 1423 N N . VAL A 1 177 ? -28.002 7.249 -5.743 1.00 39.59 177 VAL A N 1
ATOM 1424 C CA . VAL A 1 177 ? -28.892 7.772 -4.708 1.00 39.59 177 VAL A CA 1
ATOM 1425 C C . VAL A 1 177 ? -30.281 7.165 -4.938 1.00 39.59 177 VAL A C 1
ATOM 1427 O O . VAL A 1 177 ? -30.828 7.346 -6.034 1.00 39.59 177 VAL A O 1
ATOM 1430 N N . PRO A 1 178 ? -30.875 6.451 -3.961 1.00 41.25 178 PRO A N 1
ATOM 1431 C CA . PRO A 1 178 ? -32.254 6.011 -4.068 1.00 41.25 178 PRO A CA 1
ATOM 1432 C C . PRO A 1 178 ? -33.109 7.268 -4.171 1.00 41.25 178 PRO A C 1
ATOM 1434 O O . PRO A 1 178 ? -33.231 8.041 -3.220 1.00 41.25 178 PRO A O 1
ATOM 1437 N N . THR A 1 179 ? -33.644 7.518 -5.360 1.00 42.31 179 THR A N 1
ATOM 1438 C CA . THR A 1 179 ? -34.590 8.602 -5.598 1.00 42.31 179 THR A CA 1
ATOM 1439 C C . THR A 1 179 ? -35.911 8.161 -4.985 1.00 42.31 179 THR A C 1
ATOM 1441 O O . THR A 1 179 ? -36.755 7.557 -5.643 1.00 42.31 179 THR A O 1
ATOM 1444 N N . ASP A 1 180 ? -36.054 8.390 -3.683 1.00 41.84 180 ASP A N 1
ATOM 1445 C CA . ASP A 1 180 ? -37.308 8.162 -2.988 1.00 41.84 180 ASP A CA 1
ATOM 1446 C C . ASP A 1 180 ? -38.261 9.335 -3.259 1.00 41.84 180 ASP A C 1
ATOM 1448 O O . ASP A 1 180 ? -37.973 10.490 -2.952 1.00 41.84 180 ASP A O 1
ATOM 1452 N N . GLY A 1 181 ? -39.400 8.999 -3.865 1.00 42.47 181 GLY A N 1
ATOM 1453 C CA . GLY A 1 181 ? -40.680 9.665 -3.644 1.00 42.47 181 GLY A CA 1
ATOM 1454 C C . GLY A 1 181 ? -40.940 11.029 -4.294 1.00 42.47 181 GLY A C 1
ATOM 1455 O O . GLY A 1 181 ? -40.644 12.065 -3.717 1.00 42.47 181 GLY A O 1
ATOM 1456 N N . GLN A 1 182 ? -41.700 11.013 -5.401 1.00 36.91 182 GLN A N 1
ATOM 1457 C CA . GLN A 1 182 ? -42.978 11.738 -5.643 1.00 36.91 182 GLN A CA 1
ATOM 1458 C C . GLN A 1 182 ? -43.136 12.004 -7.153 1.00 36.91 182 GLN A C 1
ATOM 1460 O O . GLN A 1 182 ? -42.283 12.603 -7.786 1.00 36.91 182 GLN A O 1
ATOM 1465 N N . LYS A 1 183 ? -44.220 11.611 -7.829 1.00 36.00 183 LYS A N 1
ATOM 1466 C CA . LYS A 1 183 ? -45.624 11.857 -7.483 1.00 36.00 183 LYS A CA 1
ATOM 1467 C C . LYS A 1 183 ? -46.526 10.737 -8.013 1.00 36.00 183 LYS A C 1
ATOM 1469 O O . LYS A 1 183 ? -46.563 10.483 -9.214 1.00 36.00 183 LYS A O 1
ATOM 1474 N N . ARG A 1 184 ? -47.359 10.178 -7.130 1.00 41.34 184 ARG A N 1
ATOM 1475 C CA . ARG A 1 184 ? -48.662 9.628 -7.524 1.00 41.34 184 ARG A CA 1
ATOM 1476 C C . ARG A 1 184 ? -49.505 10.790 -8.056 1.00 41.34 184 ARG A C 1
ATOM 1478 O O . ARG A 1 184 ? -49.758 11.739 -7.314 1.00 41.34 184 ARG A O 1
ATOM 1485 N N . LYS A 1 185 ? -49.907 10.739 -9.325 1.00 43.41 185 LYS A N 1
ATOM 1486 C CA . LYS A 1 185 ? -51.005 11.570 -9.829 1.00 43.41 185 LYS A CA 1
ATOM 1487 C C . LYS A 1 185 ? -52.315 10.832 -9.549 1.00 43.41 185 LYS A C 1
ATOM 1489 O O . LYS A 1 185 ? -52.400 9.632 -9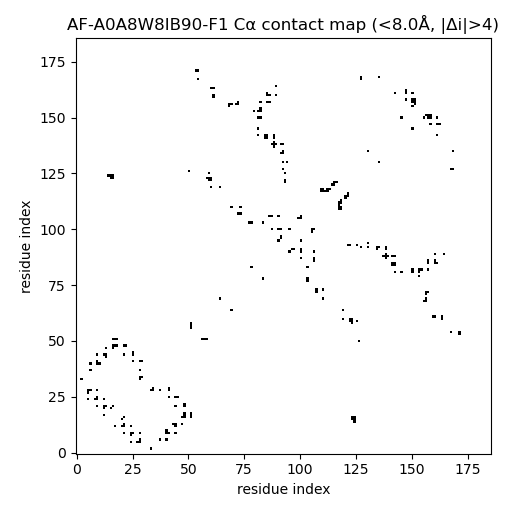.797 1.00 43.41 185 LYS A O 1
ATOM 1494 N N . LYS A 1 186 ? -53.244 11.566 -8.934 1.00 48.78 186 LYS A N 1
ATOM 1495 C CA . LYS A 1 186 ? -54.666 11.231 -8.843 1.00 48.78 186 LYS A CA 1
ATOM 1496 C C . LYS A 1 186 ? -55.282 11.186 -10.234 1.00 48.78 186 LYS A C 1
ATOM 1498 O O . LYS A 1 186 ? -54.774 11.941 -11.096 1.00 48.78 186 LYS A O 1
#

Mean predicted aligned error: 11.19 Å

Radius of gyration: 20.27 Å; Cα contacts (8 Å, |Δi|>4): 164; chains: 1; bounding box: 75×31×54 Å

Organism: Magallana gigas (NCBI:txid29159)

Nearest PDB structures (foldseek):
  3j1u-assembly1_A  TM=7.156E-01  e=3.458E-02  Mus musculus
  5ayh-assembly1_A  TM=5.957E-01  e=2.753E-02  Mus musculus
  7z8f-assembly1_m  TM=5.996E-01  e=2.044E-01  Homo sapiens
  8j07-assembly1_r9  TM=4.965E-01  e=3.531E-01  Homo sapiens
  7zc2-assembly1_A  TM=1.476E-01  e=9.386E+00  Escherichia coli

pLDDT: mean 82.45, std 16.29, range [33.69, 96.88]